Protein AF-A0A7S1Z2Q4-F1 (afdb_monomer)

Solvent-accessible surface area (backbone atoms only — not comparable to full-atom values): 15056 Å² total; per-residue (Å²): 132,92,76,61,66,38,58,54,41,40,53,66,65,34,66,51,52,68,72,64,63,70,58,98,58,45,60,60,73,76,34,74,92,52,86,93,71,55,86,74,51,74,69,55,48,53,51,51,42,54,53,49,46,52,52,49,51,56,42,40,67,73,67,66,57,72,74,83,65,84,60,53,77,72,51,58,64,74,60,60,82,80,72,101,64,76,63,49,64,37,32,28,21,45,59,30,96,72,22,49,31,33,38,36,37,42,37,87,78,64,41,51,30,44,37,35,76,43,82,45,78,73,70,76,81,75,87,67,88,86,74,96,69,85,77,70,84,66,66,46,76,48,38,31,81,48,76,54,73,54,89,90,49,53,58,32,45,35,26,47,74,88,41,82,42,75,34,38,44,53,73,67,46,101,85,56,38,26,37,38,38,47,82,34,25,78,42,36,34,28,70,36,46,64,67,54,56,62,57,54,70,75,60,77,80,82,76,84,76,85,76,66,98,66,90,73,78,92,61,96,74,80,82,77,48,71,70,67,61,94,89,63,88,81,58,93,92,60,77,52,67,76

Radius of gyration: 22.6 Å; Cα contacts (8 Å, |Δi|>4): 313; chains: 1; bounding box: 58×50×72 Å

Nearest PDB structures (foldseek):
  7ybu-assembly1_A  TM=7.804E-01  e=8.252E-11  Homo sapiens
  8pn8-assembly1_G  TM=7.975E-01  e=2.173E-06  Methylorubrum extorquens AM1
  8xl4-assembly1_G  TM=7.590E-01  e=2.345E-05  Homo sapiens
  5bvt-assembly1_A  TM=3.616E-01  e=2.043E-01  Pygoscelis papua

Mean predicted aligned error: 12.46 Å

Foldseek 3Di:
DDDCPLVVLQCCPDPCVVVVVDDPCNCCVVAVPHDPGDDDDPVRVQVVQLVLQVVLVLVCVVVVPDPPPPVDVVVVVVPPDDDDWPFAWKWKAKQPLQHWIWIWTQTPVNFKIWIWTDDGLDDPDPDDDDDPDDPDRDTDIKTWDDWDDDPVDQWIWTQIPNDIFIKGKADADPQRWTWIDGSSHIIIMHMGHPVVSVVSSPDDDDDDDDPPPDDDDPDPDDWDDAPDDPPDDDDPPDDGTD

Sequence (242 aa):
GGNNVNFVQDVLRQPSFQRGDTPTNFIDMHYPDGFDGVILTKEELEEVSVIGALLGEQRRHVLDYPPLTLVGEEMKKNCQEKDGKEEKVVVVCLGGMFGKAYEVSIGKDLKTMAVKSLSPFSSKEEENEGKEEDMEKKTSKVTVDQLSFHPNDTIAEVMVNGVNRAVQVGVEDNTGLFAIKMYGAKVDILVMSPAEYELSKYMNEPAVVDTCNLLLSPMPGTLISYAVKEGDHVVEGQELCI

InterPro domains:
  IPR011053 Single hybrid motif [SSF51230] (202-242)
  IPR041265 Propionyl-coenzyme A carboxylase, BT domain [PF18140] (125-205)
  IPR050856 Biotin-dependent Carboxylase Complex [PTHR18866] (3-242)

pLDDT: mean 73.96, std 19.58, range [23.48, 91.94]

Organism: NCBI:txid49249

Secondary structure (DSSP, 8-state):
----HHHHHHHHH-HHHHTT---TTHHHHH-TT--------HHHHHHHHHHHHHHHHHHHHHTTPPP-----HHHHHHT--SSS---EEEEEEETSTTSEEEEEEE-TTSSEEEEEEPPPS-----------------EEEEEEEEEE--TT-SEEEEEETTEEEEEEEEEEPTTSEEEEEETTEEEEEEEE-HHHHHHHTTPPPPPPP---S----SS------B---TTPPPPTT---B-

Structure (mmCIF, N/CA/C/O backbone):
data_AF-A0A7S1Z2Q4-F1
#
_entry.id   AF-A0A7S1Z2Q4-F1
#
loop_
_atom_site.group_PDB
_atom_site.id
_atom_site.type_symbol
_atom_site.label_atom_id
_atom_site.label_alt_id
_atom_site.label_comp_id
_atom_site.label_asym_id
_atom_site.label_entity_id
_atom_site.label_seq_id
_atom_site.pdbx_PDB_ins_code
_atom_site.Cartn_x
_atom_site.Cartn_y
_atom_site.Cartn_z
_atom_site.occupancy
_atom_site.B_iso_or_equiv
_atom_site.auth_seq_id
_atom_site.auth_comp_id
_atom_site.auth_asym_id
_atom_site.auth_atom_id
_atom_site.pdbx_PDB_model_num
ATOM 1 N N . GLY A 1 1 ? 5.530 10.553 -14.246 1.00 46.00 1 GLY A N 1
ATOM 2 C CA . GLY A 1 1 ? 6.899 10.105 -14.555 1.00 46.00 1 GLY A CA 1
ATOM 3 C C . GLY A 1 1 ? 7.207 8.902 -13.700 1.00 46.00 1 GLY A C 1
ATOM 4 O O . GLY A 1 1 ? 7.116 9.020 -12.483 1.00 46.00 1 GLY A O 1
ATOM 5 N N . GLY A 1 2 ? 7.465 7.751 -14.318 1.00 70.25 2 GLY A N 1
ATOM 6 C CA . GLY A 1 2 ? 7.874 6.545 -13.597 1.00 70.25 2 GLY A CA 1
ATOM 7 C C . GLY A 1 2 ? 9.229 6.752 -12.918 1.00 70.25 2 GLY A C 1
ATOM 8 O O . GLY A 1 2 ? 10.083 7.468 -13.436 1.00 70.25 2 GLY A O 1
ATOM 9 N N . ASN A 1 3 ? 9.403 6.165 -11.739 1.00 83.50 3 ASN A N 1
ATOM 10 C CA . ASN A 1 3 ? 10.632 6.216 -10.951 1.00 83.50 3 ASN A CA 1
ATOM 11 C C . ASN A 1 3 ? 10.946 4.791 -10.465 1.00 83.50 3 ASN A C 1
ATOM 13 O O . ASN A 1 3 ? 10.034 4.047 -10.112 1.00 83.50 3 ASN A O 1
ATOM 17 N N . ASN A 1 4 ? 12.226 4.429 -10.429 1.00 87.75 4 ASN A N 1
ATOM 18 C CA . ASN A 1 4 ? 12.741 3.141 -9.978 1.00 87.75 4 ASN A CA 1
ATOM 19 C C . ASN A 1 4 ? 12.958 3.029 -8.453 1.00 87.75 4 ASN A C 1
ATOM 21 O O . ASN A 1 4 ? 13.525 2.036 -8.010 1.00 87.75 4 ASN A O 1
ATOM 25 N N . VAL A 1 5 ? 12.516 3.991 -7.632 1.00 88.12 5 VAL A N 1
ATOM 26 C CA . VAL A 1 5 ? 12.672 3.952 -6.158 1.00 88.12 5 VAL A CA 1
ATOM 27 C C . VAL A 1 5 ? 12.209 2.625 -5.547 1.00 88.12 5 VAL A C 1
ATOM 29 O O . VAL A 1 5 ? 12.912 2.078 -4.703 1.00 88.12 5 VAL A O 1
ATOM 32 N N . ASN A 1 6 ? 11.075 2.080 -5.994 1.00 88.12 6 ASN A N 1
ATOM 33 C CA . AS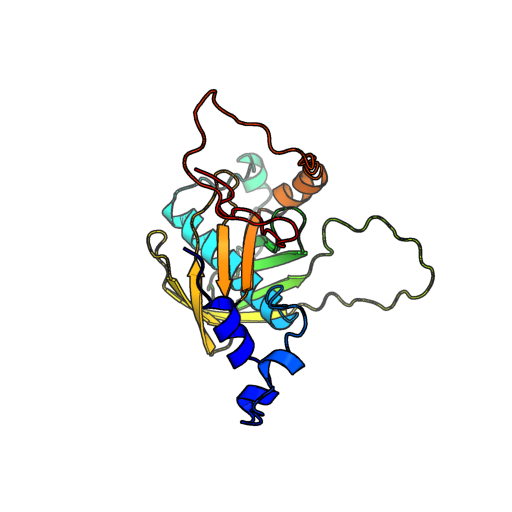N A 1 6 ? 10.553 0.808 -5.484 1.00 88.12 6 ASN A CA 1
ATOM 34 C C . ASN A 1 6 ? 11.489 -0.367 -5.807 1.00 88.12 6 ASN A C 1
ATOM 36 O O . ASN A 1 6 ? 11.787 -1.173 -4.932 1.00 88.12 6 ASN A O 1
ATOM 40 N N . PHE A 1 7 ? 12.000 -0.410 -7.040 1.00 90.00 7 PHE A N 1
ATOM 41 C CA . PHE A 1 7 ? 12.957 -1.421 -7.486 1.00 90.00 7 PHE A CA 1
ATOM 42 C C . PHE A 1 7 ? 14.269 -1.337 -6.700 1.00 90.00 7 PHE A C 1
ATOM 44 O O . PHE A 1 7 ? 14.760 -2.341 -6.197 1.00 90.00 7 PHE A O 1
ATOM 51 N N . VAL A 1 8 ? 14.815 -0.129 -6.523 1.00 90.06 8 VAL A N 1
ATOM 52 C CA . VAL A 1 8 ? 16.050 0.065 -5.749 1.00 90.06 8 VAL A CA 1
ATOM 53 C C . VAL A 1 8 ? 15.853 -0.367 -4.296 1.00 90.06 8 VAL A C 1
ATOM 55 O O . VAL A 1 8 ? 16.720 -1.032 -3.739 1.00 90.06 8 VAL A O 1
ATOM 58 N N . GLN A 1 9 ? 14.716 -0.033 -3.679 1.00 89.50 9 GLN A N 1
ATOM 59 C CA . GLN A 1 9 ? 14.413 -0.477 -2.316 1.00 89.50 9 GLN A CA 1
ATOM 60 C C . GLN A 1 9 ? 14.343 -2.002 -2.201 1.00 89.50 9 GLN A C 1
ATOM 62 O O . GLN A 1 9 ? 14.834 -2.544 -1.214 1.00 89.50 9 GLN A O 1
ATOM 67 N N . ASP A 1 10 ? 13.782 -2.685 -3.197 1.00 89.69 10 ASP A N 1
ATOM 68 C CA . ASP A 1 10 ? 13.719 -4.146 -3.214 1.00 89.69 10 ASP A CA 1
ATOM 69 C C . ASP A 1 10 ? 15.109 -4.783 -3.349 1.00 89.69 10 ASP A C 1
ATOM 71 O O . ASP A 1 10 ? 15.483 -5.635 -2.543 1.00 89.69 10 ASP A O 1
ATOM 75 N N . VAL A 1 11 ? 15.936 -4.281 -4.274 1.00 90.25 11 VAL A N 1
ATOM 76 C CA . VAL A 1 11 ? 17.331 -4.725 -4.451 1.00 90.25 11 VAL A CA 1
ATOM 77 C C . VAL A 1 11 ? 18.128 -4.593 -3.148 1.00 90.25 11 VAL A C 1
ATOM 79 O O . VAL A 1 11 ? 18.829 -5.525 -2.757 1.00 90.25 11 VAL A O 1
ATOM 82 N N . LEU A 1 12 ? 17.986 -3.471 -2.431 1.00 89.19 12 LEU A N 1
ATOM 83 C CA . LEU A 1 12 ? 18.665 -3.241 -1.147 1.00 89.19 12 LEU A CA 1
ATOM 84 C C . LEU A 1 12 ? 18.221 -4.215 -0.039 1.00 89.19 12 LEU A C 1
ATOM 86 O O . LEU A 1 12 ? 18.960 -4.447 0.922 1.00 89.19 12 LEU A O 1
ATOM 90 N N . ARG A 1 13 ? 17.017 -4.787 -0.146 1.00 87.81 13 ARG A N 1
ATOM 91 C CA . ARG A 1 13 ? 16.485 -5.764 0.814 1.00 87.81 13 ARG A CA 1
ATOM 92 C C . ARG A 1 13 ? 16.947 -7.189 0.529 1.00 87.81 13 ARG A C 1
ATOM 94 O O . ARG A 1 13 ? 16.870 -8.025 1.428 1.00 87.81 13 ARG A O 1
ATOM 101 N N . GLN A 1 14 ? 17.449 -7.477 -0.670 1.00 88.56 14 GLN A N 1
ATOM 102 C CA . GLN A 1 14 ? 17.864 -8.829 -1.021 1.00 88.56 14 GLN A CA 1
ATOM 103 C C . GLN A 1 14 ? 19.046 -9.305 -0.156 1.00 88.56 14 GLN A C 1
ATOM 105 O O . GLN A 1 14 ? 20.056 -8.601 -0.049 1.00 88.56 14 GLN A O 1
ATOM 110 N N . PRO A 1 15 ? 18.990 -10.529 0.410 1.00 89.06 15 PRO A N 1
ATOM 111 C CA . PRO A 1 15 ? 20.071 -11.053 1.247 1.00 89.06 15 PRO A CA 1
ATOM 112 C C . PRO A 1 15 ? 21.423 -11.109 0.528 1.00 89.06 15 PRO A C 1
ATOM 114 O O . PRO A 1 15 ? 22.452 -10.805 1.125 1.00 89.06 15 PRO A O 1
ATOM 117 N N . SER A 1 16 ? 21.429 -11.458 -0.764 1.00 88.75 16 SER A N 1
ATOM 118 C CA . SER A 1 16 ? 22.637 -11.484 -1.599 1.00 88.75 16 SER A CA 1
ATOM 119 C C . SER A 1 16 ? 23.313 -10.110 -1.661 1.00 88.75 16 SER A C 1
ATOM 121 O O . SER A 1 16 ? 24.527 -10.007 -1.487 1.00 88.75 16 SER A O 1
ATOM 123 N N . PHE A 1 17 ? 22.518 -9.044 -1.814 1.00 89.69 17 PHE A N 1
ATOM 124 C CA . PHE A 1 17 ? 23.016 -7.671 -1.835 1.00 89.69 17 PHE A CA 1
ATOM 125 C C . PHE A 1 17 ? 23.551 -7.238 -0.463 1.00 89.69 17 PHE A C 1
ATOM 127 O O . PHE A 1 17 ? 24.639 -6.674 -0.375 1.00 89.69 17 PHE A O 1
ATOM 134 N N . GLN A 1 18 ? 22.844 -7.569 0.623 1.00 90.62 18 GLN A N 1
ATOM 135 C CA . GLN A 1 18 ? 23.270 -7.251 1.995 1.00 90.62 18 GLN A CA 1
ATOM 136 C C . GLN A 1 18 ? 24.579 -7.940 2.400 1.00 90.62 18 GLN A C 1
ATOM 138 O O . GLN A 1 18 ? 25.363 -7.374 3.161 1.00 90.62 18 GLN A O 1
ATOM 143 N N . ARG A 1 19 ? 24.838 -9.149 1.885 1.00 91.94 19 ARG A N 1
ATOM 144 C CA . ARG A 1 19 ? 26.108 -9.863 2.096 1.00 91.94 19 ARG A CA 1
ATOM 145 C C . ARG A 1 19 ? 27.265 -9.318 1.253 1.00 91.94 19 ARG A C 1
ATOM 147 O O . ARG A 1 19 ? 28.410 -9.659 1.530 1.00 91.94 19 ARG A O 1
ATOM 154 N N . GLY A 1 20 ? 26.983 -8.477 0.255 1.00 88.81 20 GLY A N 1
ATOM 155 C CA . GLY A 1 20 ? 27.974 -7.965 -0.696 1.00 88.81 20 GLY A CA 1
ATOM 156 C C . GLY A 1 20 ? 28.257 -8.898 -1.879 1.00 88.81 20 GLY A C 1
ATOM 157 O O . GLY A 1 20 ? 29.122 -8.589 -2.700 1.00 88.81 20 GLY A O 1
ATOM 158 N N . ASP A 1 21 ? 27.511 -9.999 -2.015 1.00 87.19 21 ASP A N 1
ATOM 159 C CA . ASP A 1 21 ? 27.629 -10.954 -3.120 1.00 87.19 21 ASP A CA 1
ATOM 160 C C . ASP A 1 21 ? 26.943 -10.382 -4.374 1.00 87.19 21 ASP A C 1
ATOM 162 O O . ASP A 1 21 ? 25.809 -10.729 -4.706 1.00 87.19 21 ASP A O 1
ATOM 166 N N . THR A 1 22 ? 27.622 -9.460 -5.059 1.00 85.81 22 THR A N 1
ATOM 167 C CA . THR A 1 22 ? 27.082 -8.697 -6.199 1.00 85.81 22 THR A CA 1
ATOM 168 C C . THR A 1 22 ? 27.810 -9.041 -7.509 1.00 85.81 22 THR A C 1
ATOM 170 O O . THR A 1 22 ? 28.684 -8.297 -7.956 1.00 85.81 22 THR A O 1
ATOM 173 N N . PRO A 1 23 ? 27.505 -10.192 -8.147 1.00 88.62 23 PRO A N 1
ATOM 174 C CA . PRO A 1 23 ? 28.032 -10.517 -9.470 1.00 88.62 23 PRO A CA 1
ATOM 175 C C . PRO A 1 23 ? 27.541 -9.526 -10.536 1.00 88.62 23 PRO A C 1
ATOM 177 O O . PRO A 1 23 ? 26.501 -8.888 -10.391 1.00 88.62 23 PRO A O 1
ATOM 180 N N . THR A 1 24 ? 28.247 -9.450 -11.666 1.00 88.12 24 THR A N 1
ATOM 181 C CA . THR A 1 24 ? 27.874 -8.566 -12.790 1.00 88.12 24 THR A CA 1
ATOM 182 C C . THR A 1 24 ? 26.498 -8.879 -13.380 1.00 88.12 24 THR A C 1
ATOM 184 O O . THR A 1 24 ? 25.872 -7.990 -13.942 1.00 88.12 24 THR A O 1
ATOM 187 N N . ASN A 1 25 ? 26.013 -10.113 -13.205 1.00 89.00 25 ASN A N 1
ATOM 188 C CA . ASN A 1 25 ? 24.712 -10.577 -13.697 1.00 89.00 25 ASN A CA 1
ATOM 189 C C . ASN A 1 25 ? 23.656 -10.634 -12.577 1.00 89.00 25 ASN A C 1
ATOM 191 O O . ASN A 1 25 ? 22.687 -11.378 -12.674 1.00 89.00 25 ASN A O 1
ATOM 195 N N . PHE A 1 26 ? 23.854 -9.896 -11.479 1.00 87.88 26 PHE A N 1
ATOM 196 C CA . PHE A 1 26 ? 22.960 -9.922 -10.318 1.00 87.88 26 PHE A CA 1
ATOM 197 C C . PHE A 1 26 ? 21.499 -9.632 -10.684 1.00 87.88 26 PHE A C 1
ATOM 199 O O . PHE A 1 26 ? 20.602 -10.337 -10.230 1.00 87.88 26 PHE A O 1
ATOM 206 N N . ILE A 1 27 ? 21.266 -8.615 -11.521 1.00 88.44 27 ILE A N 1
ATOM 207 C CA . ILE A 1 27 ? 19.913 -8.207 -11.917 1.00 88.44 27 ILE A CA 1
ATOM 208 C C . ILE A 1 27 ? 19.245 -9.319 -12.730 1.00 88.44 27 ILE A C 1
ATOM 210 O O . ILE A 1 27 ? 18.158 -9.740 -12.361 1.00 88.44 27 ILE A O 1
ATOM 214 N N . ASP A 1 28 ? 19.918 -9.864 -13.746 1.00 88.12 28 ASP A N 1
ATOM 215 C CA . ASP A 1 28 ? 19.367 -10.932 -14.596 1.00 88.12 28 ASP A CA 1
ATOM 216 C C . ASP A 1 28 ? 19.073 -12.221 -13.811 1.00 88.12 28 ASP A C 1
ATOM 218 O O . ASP A 1 28 ? 18.154 -12.965 -14.140 1.00 88.12 28 ASP A O 1
ATOM 222 N N . MET A 1 29 ? 19.851 -12.498 -12.757 1.00 86.25 29 MET A N 1
ATOM 223 C CA . MET A 1 29 ? 19.639 -13.660 -11.889 1.00 86.25 29 MET A CA 1
ATOM 224 C C . MET A 1 29 ? 18.420 -13.512 -10.976 1.00 86.25 29 MET A C 1
ATOM 226 O O . MET A 1 29 ? 17.763 -14.506 -10.676 1.00 86.25 29 MET A O 1
ATOM 230 N N . HIS A 1 30 ? 18.159 -12.299 -10.487 1.00 84.69 30 HIS A N 1
ATOM 231 C CA . HIS A 1 30 ? 17.100 -12.039 -9.513 1.00 84.69 30 HIS A CA 1
ATOM 232 C C . HIS A 1 30 ? 15.799 -11.522 -10.145 1.00 84.69 30 HIS A C 1
ATOM 234 O O . HIS A 1 30 ? 14.742 -11.691 -9.545 1.00 84.69 30 HIS A O 1
ATOM 240 N N . TYR A 1 31 ? 15.869 -10.933 -11.340 1.00 88.12 31 TYR A N 1
ATOM 241 C CA . TYR A 1 31 ? 14.755 -10.298 -12.048 1.00 88.12 31 TYR A CA 1
ATOM 242 C C . TYR A 1 31 ? 14.773 -10.658 -13.549 1.00 88.12 31 TYR A C 1
ATOM 244 O O . TYR A 1 31 ? 14.934 -9.766 -14.386 1.00 88.12 31 TYR A O 1
ATOM 252 N N . PRO A 1 32 ? 14.635 -11.947 -13.921 1.00 86.12 32 PRO A N 1
ATOM 253 C CA . PRO A 1 32 ? 14.715 -12.382 -15.320 1.00 86.12 32 PRO A CA 1
ATOM 254 C C . PRO A 1 32 ? 13.583 -11.812 -16.187 1.00 86.12 32 PRO A C 1
ATOM 256 O O . PRO A 1 32 ? 13.814 -11.454 -17.339 1.00 86.12 32 PRO A O 1
ATOM 259 N N . ASP A 1 33 ? 12.388 -11.677 -15.608 1.00 84.25 33 ASP A N 1
ATOM 260 C CA . ASP A 1 33 ? 11.178 -11.193 -16.285 1.00 84.25 33 ASP A CA 1
ATOM 261 C C . ASP A 1 33 ? 10.886 -9.709 -15.978 1.00 84.25 33 ASP A C 1
ATOM 263 O O . ASP A 1 33 ? 9.873 -9.156 -16.401 1.00 84.25 33 ASP A O 1
ATOM 267 N N . GLY A 1 34 ? 11.799 -9.035 -15.269 1.00 84.06 34 GLY A N 1
ATOM 268 C CA . GLY A 1 34 ? 11.625 -7.665 -14.796 1.00 84.06 34 GLY A CA 1
ATOM 269 C C . GLY A 1 34 ? 11.170 -7.576 -13.337 1.00 84.06 34 GLY A C 1
ATOM 270 O O . GLY A 1 34 ? 11.378 -8.485 -12.536 1.00 84.06 34 GLY A O 1
ATOM 271 N N . PHE A 1 35 ? 10.629 -6.415 -12.961 1.00 85.12 35 PHE A N 1
ATOM 272 C CA . PHE A 1 35 ? 10.214 -6.112 -11.590 1.00 85.12 35 PHE A CA 1
ATOM 273 C C . PHE A 1 35 ? 8.687 -6.088 -11.480 1.00 85.12 35 PHE A C 1
ATOM 275 O O . PHE A 1 35 ? 8.060 -5.082 -11.812 1.00 85.12 35 PHE A O 1
ATOM 282 N N . ASP A 1 36 ? 8.115 -7.163 -10.938 1.00 80.12 36 ASP A N 1
ATOM 283 C CA . ASP A 1 36 ? 6.663 -7.325 -10.749 1.00 80.12 36 ASP A CA 1
ATOM 284 C C . ASP A 1 36 ? 6.140 -6.726 -9.432 1.00 80.12 36 ASP A C 1
ATOM 286 O O . ASP A 1 36 ? 4.965 -6.849 -9.083 1.00 80.12 36 ASP A O 1
ATOM 290 N N . GLY A 1 37 ? 7.014 -6.050 -8.686 1.00 81.75 37 GLY A N 1
ATOM 291 C CA . GLY A 1 37 ? 6.705 -5.496 -7.377 1.00 81.75 37 GLY A CA 1
ATOM 292 C C . GLY A 1 37 ? 7.242 -6.335 -6.222 1.00 81.75 37 GLY A C 1
ATOM 293 O O . GLY A 1 37 ? 7.803 -7.416 -6.380 1.00 81.75 37 GLY A O 1
ATOM 294 N N . VAL A 1 38 ? 7.097 -5.777 -5.025 1.00 84.06 38 VAL A N 1
ATOM 295 C CA . VAL A 1 38 ? 7.674 -6.336 -3.804 1.00 84.06 38 VAL A CA 1
ATOM 296 C C . VAL A 1 38 ? 6.671 -7.231 -3.097 1.00 84.06 38 VAL A C 1
ATOM 298 O O . VAL A 1 38 ? 5.563 -6.804 -2.768 1.00 84.06 38 VAL A O 1
ATOM 301 N N . ILE A 1 39 ? 7.106 -8.443 -2.762 1.00 82.94 39 ILE A N 1
ATOM 302 C CA . ILE A 1 39 ? 6.349 -9.358 -1.909 1.00 82.94 39 ILE A CA 1
ATOM 303 C C . ILE A 1 39 ? 6.739 -9.092 -0.453 1.00 82.94 39 ILE A C 1
ATOM 305 O O . ILE A 1 39 ? 7.884 -9.296 -0.050 1.00 82.94 39 ILE A O 1
ATOM 309 N N . LEU A 1 40 ? 5.780 -8.619 0.342 1.00 86.00 40 LEU A N 1
ATOM 310 C CA . LEU A 1 40 ? 5.977 -8.386 1.772 1.00 86.00 40 LEU A CA 1
ATOM 311 C C . LEU A 1 40 ? 5.851 -9.688 2.566 1.00 86.00 40 LEU A C 1
ATOM 313 O O . LEU A 1 40 ? 4.981 -10.524 2.300 1.00 86.00 40 LEU A O 1
ATOM 317 N N . THR A 1 41 ? 6.704 -9.841 3.576 1.00 88.25 41 THR A N 1
ATOM 318 C CA . THR A 1 41 ? 6.619 -10.956 4.526 1.00 88.25 41 THR A CA 1
ATOM 319 C C . THR A 1 41 ? 5.408 -10.803 5.453 1.00 88.25 41 THR A C 1
ATOM 321 O O . THR A 1 41 ? 4.806 -9.734 5.550 1.00 88.25 41 THR A O 1
ATOM 324 N N . LYS A 1 42 ? 5.022 -11.875 6.163 1.00 85.00 42 LYS A N 1
ATOM 325 C CA . LYS A 1 42 ? 3.896 -11.817 7.116 1.00 85.00 42 LYS A CA 1
ATOM 326 C C . LYS A 1 42 ? 4.127 -10.777 8.218 1.00 85.00 42 LYS A C 1
ATOM 328 O O . LYS A 1 42 ? 3.204 -10.039 8.534 1.00 85.00 42 LYS A O 1
ATOM 333 N N . GLU A 1 43 ? 5.350 -10.693 8.737 1.00 85.31 43 GLU A N 1
ATOM 334 C CA . GLU A 1 43 ? 5.736 -9.720 9.767 1.00 85.31 43 GLU A CA 1
ATOM 335 C C . GLU A 1 43 ? 5.624 -8.283 9.239 1.00 85.31 43 GLU A C 1
ATOM 337 O O . GLU A 1 43 ? 5.042 -7.423 9.890 1.00 85.31 43 GLU A O 1
ATOM 342 N N . GLU A 1 44 ? 6.084 -8.034 8.011 1.00 87.50 44 GLU A N 1
ATOM 343 C CA . GLU A 1 44 ? 5.978 -6.714 7.377 1.00 87.50 44 GLU A CA 1
ATOM 344 C C . GLU A 1 44 ? 4.530 -6.323 7.074 1.00 87.50 44 GLU A C 1
ATOM 346 O O . GLU A 1 44 ? 4.171 -5.158 7.215 1.00 87.50 44 GLU A O 1
ATOM 351 N N . LEU A 1 45 ? 3.676 -7.276 6.684 1.00 87.81 45 LEU A N 1
ATOM 352 C CA . LEU A 1 45 ? 2.244 -7.019 6.500 1.00 87.81 45 LEU A CA 1
ATOM 353 C C . LEU A 1 45 ? 1.561 -6.665 7.826 1.00 87.81 45 LEU A C 1
ATOM 355 O O . LEU A 1 45 ? 0.731 -5.758 7.860 1.00 87.81 45 LEU A O 1
ATOM 359 N N . GLU A 1 46 ? 1.921 -7.344 8.915 1.00 86.56 46 GLU A N 1
ATOM 360 C CA . GLU A 1 46 ? 1.428 -7.018 10.254 1.00 86.56 46 GLU A CA 1
ATOM 361 C C . GLU A 1 46 ? 1.886 -5.614 10.677 1.00 86.56 46 GLU A C 1
ATOM 363 O O . GLU A 1 46 ? 1.054 -4.808 11.096 1.00 86.56 46 GLU A O 1
ATOM 368 N N . GLU A 1 47 ? 3.158 -5.261 10.473 1.00 87.00 47 GLU A N 1
ATOM 369 C CA . GLU A 1 47 ? 3.665 -3.904 10.728 1.00 87.00 47 GLU A CA 1
ATOM 370 C C . GLU A 1 47 ? 2.937 -2.840 9.891 1.00 87.00 47 GLU A C 1
ATOM 372 O O . GLU A 1 47 ? 2.494 -1.823 10.429 1.00 87.00 47 GLU A O 1
ATOM 377 N N . VAL A 1 48 ? 2.757 -3.077 8.588 1.00 89.50 48 VAL A N 1
ATOM 378 C CA . VAL A 1 48 ? 2.034 -2.162 7.690 1.00 89.50 48 VAL A CA 1
ATOM 379 C C . VAL A 1 48 ? 0.574 -2.014 8.118 1.00 89.50 48 VAL A C 1
ATOM 381 O O . VAL A 1 48 ? 0.043 -0.907 8.066 1.00 89.50 48 VAL A O 1
ATOM 384 N N . SER A 1 49 ? -0.074 -3.086 8.587 1.00 88.31 49 SER A N 1
ATOM 385 C CA . SER A 1 49 ? -1.456 -3.021 9.076 1.00 88.31 49 SER A CA 1
ATOM 386 C C . SER A 1 49 ? -1.592 -2.130 10.315 1.00 88.31 49 SER A C 1
ATOM 388 O O . SER A 1 49 ? -2.514 -1.320 10.395 1.00 88.31 49 SER A O 1
ATOM 390 N N . VAL A 1 50 ? -0.628 -2.204 11.237 1.00 88.06 50 VAL A N 1
ATOM 391 C CA . VAL A 1 50 ? -0.572 -1.382 12.456 1.00 88.06 50 VAL A CA 1
ATOM 392 C C . VAL A 1 50 ? -0.342 0.082 12.110 1.00 88.06 50 VAL A C 1
ATOM 394 O O . VAL A 1 50 ? -1.062 0.959 12.590 1.00 88.06 50 VAL A O 1
ATOM 397 N N . ILE A 1 51 ? 0.629 0.348 11.235 1.00 88.88 51 ILE A N 1
ATOM 398 C CA . ILE A 1 51 ? 0.926 1.693 10.736 1.00 88.88 51 ILE A CA 1
ATOM 399 C C . ILE A 1 51 ? -0.292 2.268 9.995 1.00 88.88 51 ILE A C 1
ATOM 401 O O . ILE A 1 51 ? -0.653 3.424 10.203 1.00 88.88 51 ILE A O 1
ATOM 405 N N . GLY A 1 52 ? -0.960 1.461 9.168 1.00 89.38 52 GLY A N 1
ATOM 406 C CA . GLY A 1 52 ? -2.173 1.841 8.448 1.00 89.38 52 GLY A CA 1
ATOM 407 C C . GLY A 1 52 ? -3.328 2.196 9.385 1.00 89.38 52 GLY A C 1
ATOM 408 O O . GLY A 1 52 ? -3.956 3.239 9.199 1.00 89.38 52 GLY A O 1
ATOM 409 N N . ALA A 1 53 ? -3.566 1.387 10.425 1.00 87.62 53 ALA A N 1
ATOM 410 C CA . ALA A 1 53 ? -4.570 1.672 11.453 1.00 87.62 53 ALA A CA 1
ATOM 411 C C . ALA A 1 53 ? -4.287 3.013 12.144 1.00 87.62 53 ALA A C 1
ATOM 413 O O . ALA A 1 53 ? -5.168 3.864 12.253 1.00 87.62 53 ALA A O 1
ATOM 414 N N . LEU A 1 54 ? -3.036 3.224 12.553 1.00 86.38 54 LEU A N 1
ATOM 415 C CA . LEU A 1 54 ? -2.578 4.446 13.205 1.00 86.38 54 LEU A CA 1
ATOM 416 C C . LEU A 1 54 ? -2.760 5.694 12.345 1.00 86.38 54 LEU A C 1
ATOM 418 O O . LEU A 1 54 ? -3.286 6.701 12.817 1.00 86.38 54 LEU A O 1
ATOM 422 N N . LEU A 1 55 ? -2.328 5.633 11.087 1.00 87.19 55 LEU A N 1
ATOM 423 C CA . LEU A 1 55 ? -2.442 6.754 10.159 1.00 87.19 55 LEU A CA 1
ATOM 424 C C . LEU A 1 55 ? -3.905 7.061 9.839 1.00 87.19 55 LEU A C 1
ATOM 426 O O . LEU A 1 55 ? -4.285 8.231 9.826 1.00 87.19 55 LEU A O 1
ATOM 430 N N . GLY A 1 56 ? -4.737 6.033 9.655 1.00 86.06 56 GLY A N 1
ATOM 431 C CA . GLY A 1 56 ? -6.180 6.200 9.483 1.00 86.06 56 GLY A CA 1
ATOM 432 C C . GLY A 1 56 ? -6.835 6.878 10.689 1.00 86.06 56 GLY A C 1
ATOM 433 O O . GLY A 1 56 ? -7.640 7.792 10.527 1.00 86.06 56 GLY A O 1
ATOM 434 N N . GLU A 1 57 ? -6.448 6.497 11.906 1.00 81.19 57 GLU A N 1
ATOM 435 C CA . GLU A 1 57 ? -6.961 7.104 13.138 1.00 81.19 57 GLU A CA 1
ATOM 436 C C . GLU A 1 57 ? -6.508 8.559 13.326 1.00 81.19 57 GLU A C 1
ATOM 438 O O . GLU A 1 57 ? -7.335 9.420 13.629 1.00 81.19 57 GLU A O 1
ATOM 443 N N . GLN A 1 58 ? -5.231 8.870 13.076 1.00 81.81 58 GLN A N 1
ATOM 444 C CA . GLN A 1 58 ? -4.731 10.252 13.106 1.00 81.81 58 GLN A CA 1
ATOM 445 C C . GLN A 1 58 ? -5.442 11.136 12.073 1.00 81.81 58 GLN A C 1
ATOM 447 O O . GLN A 1 58 ? -5.827 12.264 12.377 1.00 81.81 58 GLN A O 1
ATOM 452 N N . ARG A 1 59 ? -5.675 10.621 10.860 1.00 80.62 59 ARG A N 1
ATOM 453 C CA . ARG A 1 59 ? -6.419 11.340 9.814 1.00 80.62 59 ARG A CA 1
ATOM 454 C C . ARG A 1 59 ? -7.857 11.619 10.224 1.00 80.62 59 ARG A C 1
ATOM 456 O O . ARG A 1 59 ? -8.295 12.761 10.118 1.00 80.62 59 ARG A O 1
ATOM 463 N N . ARG A 1 60 ? -8.564 10.611 10.744 1.00 78.06 60 ARG A N 1
ATOM 464 C CA . ARG A 1 60 ? -9.939 10.764 11.249 1.00 78.06 60 ARG A CA 1
ATOM 465 C C . ARG A 1 60 ? -10.032 11.826 12.340 1.00 78.06 60 ARG A C 1
ATOM 467 O O . ARG A 1 60 ? -10.958 12.627 12.309 1.00 78.06 60 ARG A O 1
ATOM 474 N N . HIS A 1 61 ? -9.064 11.852 13.258 1.00 78.50 61 HIS A N 1
ATOM 475 C CA . HIS A 1 61 ? -9.019 12.840 14.337 1.00 78.50 61 HIS A CA 1
ATOM 476 C C . HIS A 1 61 ? -8.842 14.277 13.820 1.00 78.50 61 HIS A C 1
ATOM 478 O O . HIS A 1 61 ? -9.374 15.209 14.409 1.00 78.50 61 HIS A O 1
ATOM 484 N N . VAL A 1 62 ? -8.084 14.486 12.742 1.00 76.94 62 VAL A N 1
ATOM 485 C CA . VAL A 1 62 ? -7.840 15.831 12.186 1.00 76.94 62 VAL A CA 1
ATOM 486 C C . VAL A 1 62 ? -8.958 16.287 11.250 1.00 76.94 62 VAL A C 1
ATOM 488 O O . VAL A 1 62 ? -9.248 17.477 11.179 1.00 76.94 62 VAL A O 1
ATOM 491 N N . LEU A 1 63 ? -9.574 15.359 10.518 1.00 71.31 63 LEU A N 1
ATOM 492 C CA . LEU A 1 63 ? -10.628 15.662 9.549 1.00 71.31 63 LEU A CA 1
ATOM 493 C C . LEU A 1 63 ? -12.016 15.825 10.192 1.00 71.31 63 LEU A C 1
ATOM 495 O O . LEU A 1 63 ? -12.974 16.075 9.466 1.00 71.31 63 LEU A O 1
ATOM 499 N N . ASP A 1 64 ? -12.132 15.686 11.522 1.00 60.69 64 ASP A N 1
ATOM 500 C CA . ASP A 1 64 ? -13.394 15.764 12.277 1.00 60.69 64 ASP A CA 1
ATOM 501 C C . ASP A 1 64 ? -14.514 14.915 11.645 1.00 60.69 64 ASP A C 1
ATOM 503 O O . ASP A 1 64 ? -15.700 15.243 11.727 1.00 60.69 64 ASP A O 1
ATOM 507 N N . TYR A 1 65 ? -14.155 13.792 11.005 1.00 59.81 65 TYR A N 1
ATOM 508 C CA . TYR A 1 65 ? -15.163 12.847 10.550 1.00 59.81 65 TYR A CA 1
ATOM 509 C C . TYR A 1 65 ? -15.867 12.327 11.799 1.00 59.81 65 TYR A C 1
ATOM 511 O O . TYR A 1 65 ? -15.211 11.694 12.639 1.00 59.81 65 TYR A O 1
ATOM 519 N N . PRO A 1 66 ? -17.183 12.569 11.959 1.00 47.56 66 PRO A N 1
ATOM 520 C CA . PRO A 1 66 ? -17.901 11.930 13.038 1.00 47.56 66 PRO A CA 1
ATOM 521 C C . PRO A 1 66 ? -17.681 10.429 12.862 1.00 47.56 66 PRO A C 1
ATOM 523 O O . PRO 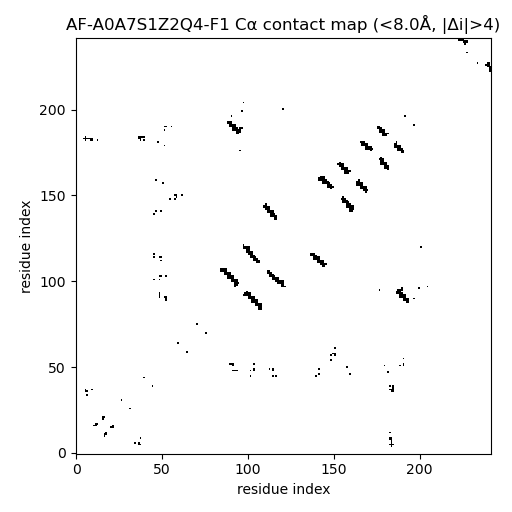A 1 66 ? -17.785 9.935 11.732 1.00 47.56 66 PRO A O 1
ATOM 526 N N . PRO A 1 67 ? -17.342 9.687 13.929 1.00 50.97 67 PRO A N 1
ATOM 527 C CA . PRO A 1 67 ? -17.293 8.248 13.809 1.00 50.97 67 PRO A CA 1
ATOM 528 C C . PRO A 1 67 ? -18.672 7.826 13.298 1.00 50.97 67 PRO A C 1
ATOM 530 O O . PRO A 1 67 ? -19.678 8.048 13.973 1.00 50.97 67 PRO A O 1
ATOM 533 N N . LEU A 1 68 ? -18.735 7.226 12.105 1.00 47.03 68 LEU A N 1
ATOM 534 C CA . LEU A 1 68 ? -19.959 6.643 11.540 1.00 47.03 68 LEU A CA 1
ATOM 535 C C . LEU A 1 68 ? -20.398 5.398 12.327 1.00 47.03 68 LEU A C 1
ATOM 537 O O . LEU A 1 68 ? -21.087 4.523 11.812 1.00 47.03 68 LEU A O 1
ATOM 541 N N . THR A 1 69 ? -20.053 5.332 13.613 1.00 42.03 69 THR A N 1
ATOM 542 C CA . THR A 1 69 ? -20.846 4.637 14.605 1.00 42.03 69 THR A CA 1
ATOM 543 C C . THR A 1 69 ? -22.275 5.163 14.508 1.00 42.03 69 THR A C 1
ATOM 545 O O . THR A 1 69 ? -22.669 6.079 15.225 1.00 42.03 69 THR A O 1
ATOM 548 N N . LEU A 1 70 ? -23.086 4.508 13.675 1.00 40.44 70 LEU A N 1
ATOM 549 C CA . LEU A 1 70 ? -24.541 4.388 13.791 1.00 40.44 70 LEU A CA 1
ATOM 550 C C . LEU A 1 70 ? -24.907 3.650 15.095 1.00 40.44 70 LEU A C 1
ATOM 552 O O . LEU A 1 70 ? -25.808 2.822 15.155 1.00 40.44 70 LEU A O 1
ATOM 556 N N . VAL A 1 71 ? -24.186 3.943 16.173 1.00 41.25 71 VAL A N 1
ATOM 557 C CA . VAL A 1 71 ? -24.561 3.610 17.528 1.00 41.25 71 VAL A CA 1
ATOM 558 C C . VAL A 1 71 ? -25.476 4.755 17.913 1.00 41.25 71 VAL A C 1
ATOM 560 O O . VAL A 1 71 ? -25.025 5.792 18.405 1.00 41.25 71 VAL A O 1
ATOM 563 N N . GLY A 1 72 ? -26.769 4.589 17.619 1.00 37.25 72 GLY A N 1
ATOM 564 C CA . GLY A 1 72 ? -27.798 5.430 18.213 1.00 37.25 72 GLY A CA 1
ATOM 565 C C . GLY A 1 72 ? -27.504 5.568 19.705 1.00 37.25 72 GLY A C 1
ATOM 566 O O . GLY A 1 72 ? -27.027 4.624 20.342 1.00 37.25 72 GLY A O 1
ATOM 567 N N . GLU A 1 73 ? -27.742 6.750 20.264 1.00 42.50 73 GLU A N 1
ATOM 568 C CA . GLU A 1 73 ? -27.452 7.080 21.668 1.00 42.50 73 GLU A CA 1
ATOM 569 C C . GLU A 1 73 ? -28.022 6.050 22.669 1.00 42.50 73 GLU A C 1
ATOM 571 O O . GLU A 1 73 ? -27.569 5.956 23.809 1.00 42.50 73 GLU A O 1
ATOM 576 N N . GLU A 1 74 ? -28.963 5.218 22.225 1.00 39.09 74 GLU A N 1
ATOM 577 C CA . GLU A 1 74 ? -29.530 4.084 22.948 1.00 39.09 74 GLU A CA 1
ATOM 578 C C . GLU A 1 74 ? -28.545 2.921 23.188 1.00 39.09 74 GLU A C 1
ATOM 580 O O . GLU A 1 74 ? -28.580 2.324 24.263 1.00 39.09 74 GLU A O 1
ATOM 585 N N . MET A 1 75 ? -27.596 2.632 22.286 1.00 37.28 75 MET A N 1
ATOM 586 C CA . MET A 1 75 ? -26.564 1.605 22.527 1.00 37.28 75 MET A CA 1
ATOM 587 C C . MET A 1 75 ? -25.370 2.119 23.341 1.00 37.28 75 MET A C 1
ATOM 589 O O . MET A 1 75 ? -24.724 1.319 24.016 1.00 37.28 75 MET A O 1
ATOM 593 N N . LYS A 1 76 ? -25.130 3.440 23.407 1.00 37.31 76 LYS A N 1
ATOM 594 C CA . LYS A 1 76 ? -24.174 4.008 24.382 1.00 37.31 76 LYS A CA 1
ATOM 595 C C . LYS A 1 76 ? -24.572 3.686 25.828 1.00 37.31 76 LYS A C 1
ATOM 597 O O . LYS A 1 76 ? -23.706 3.599 26.688 1.00 37.31 76 LYS A O 1
ATOM 602 N N . LYS A 1 77 ? -25.866 3.460 26.096 1.00 31.61 77 LYS A N 1
ATOM 603 C CA . LYS A 1 77 ? -26.364 3.051 27.420 1.00 31.61 77 LYS A CA 1
ATOM 604 C C . LYS A 1 77 ? -26.223 1.553 27.704 1.00 31.61 77 LYS A C 1
ATOM 606 O O . LYS A 1 77 ? -26.106 1.192 28.869 1.00 31.61 77 LYS A O 1
ATOM 611 N N . ASN A 1 78 ? -26.181 0.697 26.681 1.00 32.53 78 ASN A N 1
ATOM 612 C CA . ASN A 1 78 ? -25.884 -0.732 26.863 1.00 32.53 78 ASN A CA 1
ATOM 613 C C . ASN A 1 78 ? -24.378 -1.027 26.871 1.00 32.53 78 ASN A C 1
ATOM 615 O O . ASN A 1 78 ? -23.961 -2.030 27.441 1.00 32.53 78 ASN A O 1
ATOM 619 N N . CYS A 1 79 ? -23.564 -0.117 26.335 1.00 37.78 79 CYS A N 1
ATOM 620 C CA . CYS A 1 79 ? -22.123 -0.058 26.564 1.00 37.78 79 CYS A CA 1
ATOM 621 C C . CYS A 1 79 ? -21.789 0.803 27.794 1.00 37.78 79 CYS A C 1
ATOM 623 O O . CYS A 1 79 ? -20.849 1.596 27.761 1.00 37.78 79 CYS A O 1
ATOM 625 N N . GLN A 1 80 ? -22.554 0.669 28.884 1.00 32.38 80 GLN A N 1
ATOM 626 C CA . GLN A 1 80 ? -22.054 1.106 30.183 1.00 32.38 80 GLN A CA 1
ATOM 627 C C . GLN A 1 80 ? -20.799 0.295 30.508 1.00 32.38 80 GLN A C 1
ATOM 629 O O . GLN A 1 80 ? -20.870 -0.900 30.791 1.00 32.38 80 GLN A O 1
ATOM 634 N N . GLU A 1 81 ? -19.659 0.980 30.415 1.00 38.28 81 GLU A N 1
ATOM 635 C CA . GLU A 1 81 ? -18.618 0.996 31.440 1.00 38.28 81 GLU A CA 1
ATOM 636 C C . GLU A 1 81 ? -18.515 -0.305 32.243 1.00 38.28 81 GLU A C 1
ATOM 638 O O . GLU A 1 81 ? -18.937 -0.402 33.396 1.00 38.28 81 GLU A O 1
ATOM 643 N N . LYS A 1 82 ? -17.893 -1.315 31.642 1.00 29.59 82 LYS A N 1
ATOM 644 C CA . LYS A 1 82 ? -17.163 -2.306 32.423 1.00 29.59 82 LYS A CA 1
ATOM 645 C C . LYS A 1 82 ? -15.686 -2.117 32.126 1.00 29.59 82 LYS A C 1
ATOM 647 O O . LYS A 1 82 ? -15.219 -2.409 31.035 1.00 29.59 82 LYS A O 1
ATOM 652 N N . ASP A 1 83 ? -15.010 -1.557 33.125 1.00 29.34 83 ASP A N 1
ATOM 653 C CA . ASP A 1 83 ? -13.559 -1.480 33.267 1.00 29.34 83 ASP A CA 1
ATOM 654 C C . ASP A 1 83 ? -12.802 -0.592 32.272 1.00 29.34 83 ASP A C 1
ATOM 656 O O . ASP A 1 83 ? -12.019 -1.102 31.488 1.00 29.34 83 ASP A O 1
ATOM 660 N N . GLY A 1 84 ? -12.949 0.739 32.368 1.00 33.94 84 GLY A N 1
ATOM 661 C CA . GLY A 1 84 ? -11.854 1.730 32.233 1.00 33.94 84 GLY A CA 1
ATOM 662 C C . GLY A 1 84 ? -10.841 1.644 31.071 1.00 33.94 84 GLY A C 1
ATOM 663 O O . GLY A 1 84 ? -9.814 2.322 31.121 1.00 33.94 84 GLY A O 1
ATOM 664 N N . LYS A 1 85 ? -11.094 0.847 30.036 1.00 39.34 85 LYS A N 1
ATOM 665 C CA . LYS A 1 85 ? -10.235 0.584 28.883 1.00 39.34 85 LYS A CA 1
ATOM 666 C C . LYS A 1 85 ? -11.124 0.595 27.649 1.00 39.34 85 LYS A C 1
ATOM 668 O O . LYS A 1 85 ? -11.689 -0.419 27.260 1.00 39.34 85 LYS A O 1
ATOM 673 N N . GLU A 1 86 ? -11.268 1.765 27.044 1.00 51.06 86 GLU A N 1
ATOM 674 C CA . GLU A 1 86 ? -11.807 1.870 25.690 1.00 51.06 86 GLU A CA 1
ATOM 675 C C . GLU A 1 86 ? -10.746 1.312 24.732 1.00 51.06 86 GLU A C 1
ATOM 677 O O . GLU A 1 86 ? -9.875 2.035 24.254 1.00 51.06 86 GLU A O 1
ATOM 682 N N . GLU A 1 87 ? -10.751 -0.005 24.531 1.00 63.12 87 GLU A N 1
ATOM 683 C CA . GLU A 1 87 ? -9.999 -0.633 23.449 1.00 63.12 87 GLU A CA 1
ATOM 684 C C . GLU A 1 87 ? -10.754 -0.368 22.147 1.00 63.12 87 GLU A C 1
ATOM 686 O O . GLU A 1 87 ? -11.886 -0.823 21.961 1.00 63.12 87 GLU A O 1
ATOM 691 N N . LYS A 1 88 ? -10.146 0.409 21.246 1.00 72.44 88 LYS A N 1
ATOM 692 C CA . LYS A 1 88 ? -10.739 0.678 19.937 1.00 72.44 88 LYS A CA 1
ATOM 693 C C . LYS A 1 88 ? -10.307 -0.420 18.977 1.00 72.44 88 LYS A C 1
ATOM 695 O O . LYS A 1 88 ? -9.116 -0.593 18.728 1.00 72.44 88 LYS A O 1
ATOM 700 N N . VAL A 1 89 ? -11.272 -1.160 18.444 1.00 79.62 89 VAL A N 1
ATOM 701 C CA . VAL A 1 89 ? -11.028 -2.219 17.459 1.00 79.62 89 VAL A CA 1
ATOM 702 C C . VAL A 1 89 ? -11.293 -1.673 16.064 1.00 79.62 89 VAL A C 1
ATOM 704 O O . VAL A 1 89 ? -12.355 -1.103 15.805 1.00 79.62 89 VAL A O 1
ATOM 707 N N . VAL A 1 90 ? -10.321 -1.838 15.172 1.00 83.00 90 VAL A N 1
ATOM 708 C CA . VAL A 1 90 ? -10.378 -1.374 13.785 1.00 83.00 90 VAL A CA 1
ATOM 709 C C . VAL A 1 90 ? -9.941 -2.509 12.867 1.00 83.00 90 VAL A C 1
ATOM 711 O O . VAL A 1 90 ? -9.040 -3.273 13.203 1.00 83.00 90 VAL A O 1
ATOM 714 N N . VAL A 1 91 ? -10.574 -2.632 11.704 1.00 84.88 91 VAL A N 1
ATOM 715 C CA . VAL A 1 91 ? -10.189 -3.607 10.681 1.00 84.88 91 VAL A CA 1
ATOM 716 C C . VAL A 1 91 ? -9.463 -2.882 9.554 1.00 84.88 91 VAL A C 1
ATOM 718 O O . VAL A 1 91 ? -9.959 -1.896 9.015 1.00 84.88 91 VAL A O 1
ATOM 721 N N . VAL A 1 92 ? -8.280 -3.368 9.195 1.00 87.38 92 VAL A N 1
ATOM 722 C CA . VAL A 1 92 ? -7.437 -2.834 8.125 1.00 87.38 92 VAL A CA 1
ATOM 723 C C . VAL A 1 92 ? -7.370 -3.845 6.991 1.00 87.38 92 VAL A C 1
ATOM 725 O O . VAL A 1 92 ? -6.936 -4.976 7.193 1.00 87.38 92 VAL A O 1
ATOM 728 N N . CYS A 1 93 ? -7.779 -3.444 5.792 1.00 87.62 93 CYS A N 1
ATOM 729 C CA . CYS A 1 93 ? -7.672 -4.263 4.587 1.00 87.62 93 CYS A CA 1
ATOM 730 C C . CYS A 1 93 ? -6.484 -3.790 3.740 1.00 87.62 93 CYS A C 1
ATOM 732 O O . CYS A 1 93 ? -6.417 -2.619 3.366 1.00 87.62 93 CYS A O 1
ATOM 734 N N . LEU A 1 94 ? -5.545 -4.698 3.463 1.00 87.56 94 LEU A N 1
ATOM 735 C CA . LEU A 1 94 ? -4.358 -4.475 2.635 1.00 87.56 94 LEU A CA 1
ATOM 736 C C . LEU A 1 94 ? -4.606 -4.995 1.215 1.00 87.56 94 LEU A C 1
ATOM 738 O O . LEU A 1 94 ? -4.850 -6.188 1.042 1.00 87.56 94 LEU A O 1
ATOM 742 N N . GLY A 1 95 ? -4.483 -4.130 0.209 1.00 82.50 95 GLY A N 1
ATOM 743 C CA . GLY A 1 95 ? -4.859 -4.409 -1.183 1.00 82.50 95 GLY A CA 1
ATOM 744 C C . GLY A 1 95 ? -6.280 -3.949 -1.526 1.00 82.50 95 GLY A C 1
ATOM 745 O O . GLY A 1 95 ? -6.924 -4.527 -2.397 1.00 82.50 95 GLY A O 1
ATOM 746 N N . GLY A 1 96 ? -6.794 -2.943 -0.813 1.00 80.00 96 GLY A N 1
ATOM 747 C CA . GLY A 1 96 ? -8.169 -2.472 -0.957 1.00 80.00 96 GLY A CA 1
ATOM 748 C C . GLY A 1 96 ? -9.202 -3.401 -0.318 1.00 80.00 96 GLY A C 1
ATOM 749 O O . GLY A 1 96 ? -8.898 -4.192 0.573 1.00 80.00 96 GLY A O 1
ATOM 750 N N . MET A 1 97 ? -10.456 -3.279 -0.755 1.00 74.81 97 MET A N 1
ATOM 751 C CA . MET A 1 97 ? -11.604 -3.913 -0.095 1.00 74.81 97 MET A CA 1
ATOM 752 C C . MET A 1 97 ? -11.621 -5.453 -0.201 1.00 74.81 97 MET A C 1
ATOM 754 O O . MET A 1 97 ? -12.162 -6.112 0.680 1.00 74.81 97 MET A O 1
ATOM 758 N N . PHE A 1 98 ? -10.991 -6.028 -1.232 1.00 73.94 98 PHE A N 1
ATOM 759 C CA . PHE A 1 98 ? -10.913 -7.484 -1.464 1.00 73.94 98 PHE A CA 1
ATOM 760 C C . PHE A 1 98 ? -9.608 -8.118 -0.962 1.00 73.94 98 PHE A C 1
ATOM 762 O O . PHE A 1 98 ? -9.354 -9.305 -1.160 1.00 73.94 98 PHE A O 1
ATOM 769 N N . GLY A 1 99 ? -8.762 -7.315 -0.323 1.00 79.50 99 GLY A N 1
ATOM 770 C CA . GLY A 1 99 ? -7.439 -7.716 0.110 1.00 79.50 99 GLY A CA 1
ATOM 771 C C . GLY A 1 99 ? -7.399 -8.546 1.398 1.00 79.50 99 GLY A C 1
ATOM 772 O O . GLY A 1 99 ? -8.402 -9.057 1.906 1.00 79.50 99 GLY A O 1
ATOM 773 N N . LYS A 1 100 ? -6.194 -8.673 1.962 1.00 84.25 100 LYS A N 1
ATOM 774 C CA . LYS A 1 100 ? -5.977 -9.347 3.252 1.00 84.25 100 LYS A CA 1
ATOM 775 C C . LYS A 1 100 ? -6.438 -8.440 4.388 1.00 84.25 100 LYS A C 1
ATOM 777 O O . LYS A 1 100 ? -6.001 -7.295 4.465 1.00 84.25 100 LYS A O 1
ATOM 782 N N . ALA A 1 101 ? -7.283 -8.955 5.276 1.00 84.75 101 ALA A N 1
ATOM 783 C CA . ALA A 1 101 ? -7.829 -8.195 6.394 1.00 84.75 101 ALA A CA 1
ATOM 784 C C . ALA A 1 101 ? -7.081 -8.492 7.701 1.00 84.75 101 ALA A C 1
ATOM 786 O O . ALA A 1 101 ? -6.773 -9.639 8.020 1.00 84.75 101 ALA A O 1
ATOM 787 N N . TYR A 1 102 ? -6.822 -7.449 8.479 1.00 84.75 102 TYR A N 1
ATOM 788 C CA . TYR A 1 102 ? -6.170 -7.511 9.780 1.00 84.75 102 TYR A CA 1
ATOM 789 C C . TYR A 1 102 ? -7.021 -6.747 10.789 1.00 84.75 102 TYR A C 1
ATOM 791 O O . TYR A 1 102 ? -7.339 -5.579 10.593 1.00 84.75 102 TYR A O 1
ATOM 799 N N . GLU A 1 103 ? -7.410 -7.409 11.868 1.00 81.19 103 GLU A N 1
ATOM 800 C CA . GLU A 1 103 ? -8.059 -6.780 13.012 1.00 81.19 103 GLU A CA 1
ATOM 801 C C . GLU A 1 103 ? -6.968 -6.236 13.940 1.00 81.19 103 GLU A C 1
ATOM 803 O O . GLU A 1 103 ? -6.093 -6.978 14.390 1.00 81.19 103 GLU A O 1
ATOM 808 N N . VAL A 1 104 ? -7.001 -4.933 14.203 1.00 82.44 104 VAL A N 1
ATOM 809 C CA . VAL A 1 104 ? -6.035 -4.228 15.047 1.00 82.44 104 VAL A CA 1
ATOM 810 C C . VAL A 1 104 ? -6.786 -3.622 16.225 1.00 82.44 104 VAL A C 1
ATOM 812 O O . VAL A 1 104 ? -7.675 -2.786 16.044 1.00 82.44 104 VAL A O 1
ATOM 815 N N . SER A 1 105 ? -6.436 -4.034 17.443 1.00 78.50 105 SER A N 1
ATOM 816 C CA . SER A 1 105 ? -6.922 -3.384 18.661 1.00 78.50 105 SER A CA 1
ATOM 817 C C . SER A 1 105 ? -5.911 -2.347 19.143 1.00 78.50 105 SER A C 1
ATOM 819 O O . SER A 1 105 ? -4.744 -2.646 19.411 1.00 78.50 105 SER A O 1
ATOM 821 N N . ILE A 1 106 ? -6.367 -1.100 19.232 1.00 75.44 106 ILE A N 1
ATOM 822 C CA . ILE A 1 106 ? -5.569 0.049 19.648 1.00 75.44 106 ILE A CA 1
ATOM 823 C C . ILE A 1 106 ? -5.874 0.321 21.120 1.00 75.44 106 ILE A C 1
ATOM 825 O O . ILE A 1 106 ? -6.985 0.718 21.483 1.00 75.44 106 ILE A O 1
ATOM 829 N N . GLY A 1 107 ? -4.875 0.100 21.977 1.00 68.81 107 GLY A N 1
ATOM 830 C CA . GLY A 1 107 ? -4.930 0.510 23.376 1.00 68.81 107 GLY A CA 1
ATOM 831 C C . GLY A 1 107 ? -4.801 2.030 23.529 1.00 68.81 107 GLY A C 1
ATOM 832 O O . GLY A 1 107 ? -4.132 2.692 22.735 1.00 68.81 107 GLY A O 1
ATOM 833 N N . LYS A 1 108 ? -5.401 2.577 24.593 1.00 58.38 108 LYS A N 1
ATOM 834 C CA . LYS A 1 108 ? -5.486 4.022 24.898 1.00 58.38 108 LYS A CA 1
ATOM 835 C C . LYS A 1 108 ? -4.140 4.768 24.893 1.00 58.38 108 LYS A C 1
ATOM 837 O O . LYS A 1 108 ? -4.113 5.970 24.655 1.00 58.38 108 LYS A O 1
ATOM 842 N N . ASP A 1 109 ? -3.034 4.059 25.112 1.00 53.78 109 ASP A N 1
ATOM 843 C CA . ASP A 1 109 ? -1.690 4.638 25.177 1.00 53.78 109 ASP A CA 1
ATOM 844 C C . ASP A 1 109 ? -0.960 4.710 23.824 1.00 53.78 109 ASP A C 1
ATOM 846 O O . ASP A 1 109 ? 0.207 5.090 23.818 1.00 53.78 109 ASP A O 1
ATOM 850 N N . LEU A 1 110 ? -1.572 4.300 22.696 1.00 58.50 110 LEU A N 1
ATOM 851 C CA . LEU A 1 110 ? -0.937 4.138 21.362 1.00 58.50 110 LEU A CA 1
ATOM 852 C C . LEU A 1 110 ? 0.293 3.193 21.334 1.00 58.50 110 LEU A C 1
ATOM 854 O O . LEU A 1 110 ? 0.793 2.876 20.261 1.00 58.50 110 LEU A O 1
ATOM 858 N N . LYS A 1 111 ? 0.737 2.699 22.499 1.00 52.78 111 LYS A N 1
ATOM 859 C CA . LYS A 1 111 ? 2.004 1.989 22.729 1.00 52.78 111 LYS A CA 1
ATOM 860 C C . LYS A 1 111 ? 1.980 0.496 22.454 1.00 52.78 111 LYS A C 1
ATOM 862 O O . LYS A 1 111 ? 3.022 -0.112 22.221 1.00 52.78 111 LYS A O 1
ATOM 867 N N . THR A 1 112 ? 0.814 -0.132 22.518 1.00 52.50 112 THR A N 1
ATOM 868 C CA . THR A 1 112 ? 0.701 -1.581 22.343 1.00 52.50 112 THR A CA 1
ATOM 869 C C . THR A 1 112 ? -0.519 -1.879 21.502 1.00 52.50 112 THR A C 1
ATOM 871 O O . THR A 1 112 ? -1.641 -1.569 21.903 1.00 52.50 112 THR A O 1
ATOM 874 N N . MET A 1 113 ? -0.280 -2.472 20.337 1.00 61.09 113 MET A N 1
ATOM 875 C CA . MET A 1 113 ? -1.325 -2.914 19.427 1.00 61.09 113 MET A CA 1
ATOM 876 C C . MET A 1 113 ? -1.262 -4.426 19.320 1.00 61.09 113 MET A C 1
ATOM 878 O O . MET A 1 113 ? -0.184 -5.007 19.156 1.00 61.09 113 MET A O 1
ATOM 882 N N . ALA A 1 114 ? -2.413 -5.073 19.461 1.00 56.59 114 ALA A N 1
ATOM 883 C CA . ALA A 1 114 ? -2.529 -6.479 19.124 1.00 56.59 114 ALA A CA 1
ATOM 884 C C . ALA A 1 114 ? -3.072 -6.569 17.702 1.00 56.59 114 ALA A C 1
ATOM 886 O O . ALA A 1 114 ? -4.113 -5.992 17.385 1.00 56.59 114 ALA A O 1
ATOM 887 N N . VAL A 1 115 ? -2.341 -7.285 16.857 1.00 56.41 115 VAL A N 1
ATOM 888 C CA . VAL A 1 115 ? -2.762 -7.594 15.499 1.00 56.41 115 VAL A CA 1
ATOM 889 C C . VAL A 1 115 ? -3.273 -9.015 15.493 1.00 56.41 115 VAL A C 1
ATOM 891 O O . VAL A 1 115 ? -2.636 -9.939 16.007 1.00 56.41 115 VAL A O 1
ATOM 894 N N . LYS A 1 116 ? -4.437 -9.195 14.893 1.00 60.72 116 LYS A N 1
ATOM 895 C CA . LYS A 1 116 ? -5.002 -10.497 14.599 1.00 60.72 116 LYS A CA 1
ATOM 896 C C . LYS A 1 116 ? -5.285 -10.544 13.110 1.00 60.72 116 LYS A C 1
ATOM 898 O O . LYS A 1 116 ? -6.118 -9.801 12.600 1.00 60.72 116 LYS A O 1
ATOM 903 N N . SER A 1 117 ? -4.571 -11.412 12.404 1.00 55.25 117 SER A N 1
ATOM 904 C CA . SER A 1 117 ? -4.887 -11.681 11.005 1.00 55.25 117 SER A CA 1
ATOM 905 C C . SER A 1 117 ? -6.298 -12.264 10.917 1.00 55.25 117 SER A C 1
ATOM 907 O O . SER A 1 117 ? -6.651 -13.205 11.636 1.00 55.25 117 SER A O 1
ATOM 909 N N . LEU A 1 118 ? -7.130 -11.657 10.074 1.00 58.16 118 LEU A N 1
ATOM 910 C CA . LEU A 1 118 ? -8.432 -12.192 9.714 1.00 58.16 118 LEU A CA 1
ATOM 911 C C . LEU A 1 118 ? -8.295 -12.923 8.375 1.00 58.16 118 LEU A C 1
ATOM 913 O O . LEU A 1 118 ? -7.491 -12.549 7.520 1.00 58.16 118 LEU A O 1
ATOM 917 N N . SER A 1 119 ? -9.075 -13.983 8.187 1.00 42.00 119 SER A N 1
ATOM 918 C CA . SER A 1 119 ? -9.145 -14.668 6.896 1.00 42.00 119 SER A CA 1
ATOM 919 C C . SER A 1 119 ? -9.579 -13.676 5.800 1.00 42.00 119 SER A C 1
ATOM 921 O O . SER A 1 119 ? -10.548 -12.943 6.024 1.00 42.00 119 SER A O 1
ATOM 923 N N . PRO A 1 120 ? -8.889 -13.622 4.643 1.00 41.12 120 PRO A N 1
ATOM 924 C CA . PRO A 1 120 ? -9.255 -12.733 3.543 1.00 41.12 120 PRO A CA 1
ATOM 925 C C . PRO A 1 120 ? -10.667 -13.018 3.012 1.00 41.12 120 PRO A C 1
ATOM 927 O O . PRO A 1 120 ? -11.200 -14.115 3.153 1.00 41.12 120 PRO A O 1
ATOM 930 N N . PHE A 1 121 ? -11.258 -11.992 2.397 1.00 38.81 121 PHE A N 1
ATOM 931 C CA . PHE A 1 121 ? -12.649 -11.948 1.942 1.00 38.81 121 PHE A CA 1
ATOM 932 C C . PHE A 1 121 ? -12.965 -12.890 0.754 1.00 38.81 121 PHE A C 1
ATOM 934 O O . PHE A 1 121 ? -14.120 -13.253 0.559 1.00 38.81 121 PHE A O 1
ATOM 941 N N . SER A 1 122 ? -11.964 -13.380 0.019 1.00 34.78 122 SER A N 1
ATOM 942 C CA . SER A 1 122 ? -12.149 -14.402 -1.018 1.00 34.78 122 SER A CA 1
ATOM 943 C C . SER A 1 122 ? -11.467 -15.706 -0.617 1.00 34.78 122 SER A C 1
ATOM 945 O O . SER A 1 122 ? -10.296 -15.944 -0.905 1.00 34.78 122 SER A O 1
ATOM 947 N N . SER A 1 123 ? -12.222 -16.573 0.046 1.00 31.69 123 SER A N 1
ATOM 948 C CA . SER A 1 123 ? -12.112 -18.002 -0.213 1.00 31.69 123 SER A CA 1
ATOM 949 C C . SER A 1 123 ? -13.395 -18.406 -0.925 1.00 31.69 123 SER A C 1
ATOM 951 O O . SER A 1 123 ? -14.351 -18.860 -0.297 1.00 31.69 123 SER A O 1
ATOM 953 N N . 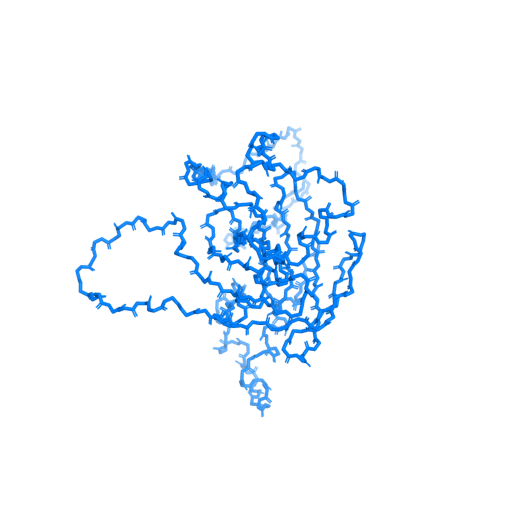LYS A 1 124 ? -13.431 -18.224 -2.251 1.00 29.31 124 LYS A N 1
ATOM 954 C CA . LYS A 1 124 ? -14.128 -19.236 -3.041 1.00 29.31 124 LYS A CA 1
ATOM 955 C C . LYS A 1 124 ? -13.389 -20.533 -2.755 1.00 29.31 124 LYS A C 1
ATOM 957 O O . LYS A 1 124 ? -12.180 -20.611 -2.955 1.00 29.31 124 LYS A O 1
ATOM 962 N N . GLU A 1 125 ? -14.124 -21.466 -2.176 1.00 29.69 125 GLU A N 1
ATOM 963 C CA . GLU A 1 125 ? -13.749 -22.855 -1.996 1.00 29.69 125 GLU A CA 1
ATOM 964 C C . GLU A 1 125 ? -13.185 -23.376 -3.322 1.00 29.69 125 GLU A C 1
ATOM 966 O O . GLU A 1 125 ? -13.924 -23.672 -4.257 1.00 29.69 125 GLU A O 1
ATOM 971 N N . GLU A 1 126 ? -11.863 -23.459 -3.430 1.00 24.39 126 GLU A N 1
ATOM 972 C CA . GLU A 1 126 ? -11.294 -24.557 -4.189 1.00 24.39 126 GLU A CA 1
ATOM 973 C C . GLU A 1 126 ? -11.298 -25.738 -3.228 1.00 24.39 126 GLU A C 1
ATOM 975 O O . GLU A 1 126 ? -10.479 -25.828 -2.312 1.00 24.39 126 GLU A O 1
ATOM 980 N N . GLU A 1 127 ? -12.300 -26.600 -3.401 1.00 29.00 127 GLU A N 1
ATOM 981 C CA . GLU A 1 127 ? -12.276 -27.965 -2.899 1.00 29.00 127 GLU A CA 1
ATOM 982 C C . GLU A 1 127 ? -10.960 -28.608 -3.348 1.00 29.00 127 GLU A C 1
ATOM 984 O O . GLU A 1 127 ? -10.806 -29.050 -4.483 1.00 29.00 127 GLU A O 1
ATOM 989 N N . ASN A 1 128 ? -9.990 -28.654 -2.446 1.00 23.48 128 ASN A N 1
ATOM 990 C CA . ASN A 1 128 ? -8.984 -29.693 -2.455 1.00 23.48 128 ASN A CA 1
ATOM 991 C C . ASN A 1 128 ? -8.871 -30.226 -1.034 1.00 23.48 128 ASN A C 1
ATOM 993 O O . ASN A 1 128 ? -8.367 -29.575 -0.118 1.00 23.48 128 ASN A O 1
ATOM 997 N N . GLU A 1 129 ? -9.429 -31.423 -0.877 1.00 27.58 129 GLU A N 1
ATOM 998 C CA . GLU A 1 129 ? -9.332 -32.261 0.303 1.00 27.58 129 GLU A CA 1
ATOM 999 C C . GLU A 1 129 ? -7.875 -32.378 0.770 1.00 27.58 129 GLU A C 1
ATOM 1001 O O . GLU A 1 129 ? -6.970 -32.697 -0.002 1.00 27.58 129 GLU A O 1
ATOM 1006 N N . GLY A 1 130 ? -7.673 -32.203 2.076 1.00 24.03 130 GLY A N 1
ATOM 1007 C CA . GLY A 1 130 ? -6.473 -32.678 2.757 1.00 24.03 130 GLY A CA 1
ATOM 1008 C C . GLY A 1 130 ? -5.520 -31.591 3.234 1.00 24.03 130 GLY A C 1
ATOM 1009 O O . GLY A 1 130 ? -4.392 -31.502 2.757 1.00 24.03 130 GLY A O 1
ATOM 1010 N N . LYS A 1 131 ? -5.934 -30.853 4.267 1.00 24.38 131 LYS A N 1
ATOM 1011 C CA . LYS A 1 131 ? -5.343 -30.890 5.621 1.00 24.38 131 LYS A CA 1
ATOM 1012 C C . LYS A 1 131 ? -5.857 -29.692 6.417 1.00 24.38 131 LYS A C 1
ATOM 1014 O O . LYS A 1 131 ? -5.408 -28.566 6.231 1.00 24.38 131 LYS A O 1
ATOM 1019 N N . GLU A 1 132 ? -6.784 -29.971 7.327 1.00 26.88 132 GLU A N 1
ATOM 1020 C CA . GLU A 1 132 ? -6.954 -29.172 8.537 1.00 26.88 132 GLU A CA 1
ATOM 1021 C C . GLU A 1 132 ? -5.623 -29.218 9.298 1.00 26.88 132 GLU A C 1
ATOM 1023 O O . GLU A 1 132 ? -5.320 -30.178 10.001 1.00 26.88 132 GLU A O 1
ATOM 1028 N N . GLU A 1 133 ? -4.782 -28.212 9.093 1.00 24.41 133 GLU A N 1
ATOM 1029 C CA . GLU A 1 133 ? -3.743 -27.865 10.052 1.00 24.41 133 GLU A CA 1
ATOM 1030 C C . GLU A 1 133 ? -4.184 -26.562 10.709 1.00 24.41 133 GLU A C 1
ATOM 1032 O O . GLU A 1 133 ? -4.317 -25.523 10.059 1.00 24.41 133 GLU A O 1
ATOM 1037 N N . ASP A 1 134 ? -4.481 -26.673 12.000 1.00 27.52 134 ASP A N 1
ATOM 1038 C CA . ASP A 1 134 ? -4.887 -25.616 12.911 1.00 27.52 134 ASP A CA 1
ATOM 1039 C C . ASP A 1 134 ? -4.061 -24.335 12.701 1.00 27.52 134 ASP A C 1
ATOM 1041 O O . ASP A 1 134 ? -2.960 -24.177 13.235 1.00 27.52 134 ASP A O 1
ATOM 1045 N N . MET A 1 135 ? -4.597 -23.367 11.949 1.00 31.28 135 MET A N 1
ATOM 1046 C CA . MET A 1 135 ? -4.104 -21.993 12.008 1.00 31.28 135 MET A CA 1
ATOM 1047 C C . MET A 1 135 ? -4.565 -21.399 13.338 1.00 31.28 135 MET A C 1
ATOM 1049 O O . MET A 1 135 ? -5.575 -20.695 13.425 1.00 31.28 135 MET A O 1
ATOM 1053 N N . GLU A 1 136 ? -3.809 -21.698 14.396 1.00 32.22 136 GLU A N 1
ATOM 1054 C CA . GLU A 1 136 ? -3.807 -20.900 15.613 1.00 32.22 136 GLU A CA 1
ATOM 1055 C C . GLU A 1 136 ? -3.803 -19.426 15.206 1.00 32.22 136 GLU A C 1
ATOM 1057 O O . GLU A 1 136 ? -2.917 -18.960 14.483 1.00 32.22 136 GLU A O 1
ATOM 1062 N N . LYS A 1 137 ? -4.832 -18.699 15.650 1.00 41.41 137 LYS A N 1
ATOM 1063 C CA . LYS A 1 137 ? -4.954 -17.245 15.533 1.00 41.41 137 LYS A CA 1
ATOM 1064 C C . LYS A 1 137 ? -3.742 -16.618 16.216 1.00 41.41 137 LYS A C 1
ATOM 1066 O O . LYS A 1 137 ? -3.787 -16.305 17.404 1.00 41.41 137 LYS A O 1
ATOM 1071 N N . LYS A 1 138 ? -2.634 -16.491 15.488 1.00 46.28 138 LYS A N 1
ATOM 1072 C CA . LYS A 1 138 ? -1.380 -15.982 16.024 1.00 46.28 138 LYS A CA 1
ATOM 1073 C C . LYS A 1 138 ? -1.547 -14.482 16.204 1.00 46.28 138 LYS A C 1
ATOM 1075 O O . LYS A 1 138 ? -1.465 -13.714 15.255 1.00 46.28 138 LYS A O 1
ATOM 1080 N N . THR A 1 139 ? -1.866 -14.083 17.429 1.00 55.91 139 THR A N 1
ATOM 1081 C CA . THR A 1 139 ? -1.891 -12.680 17.824 1.00 55.91 139 THR A CA 1
ATOM 1082 C C . THR A 1 139 ? -0.452 -12.214 17.971 1.00 55.91 139 THR A C 1
ATOM 1084 O O . THR A 1 139 ? 0.229 -12.613 18.922 1.00 55.91 139 THR A O 1
ATOM 1087 N N . SER A 1 140 ? 0.028 -11.400 17.039 1.00 61.69 140 SER A N 1
ATOM 1088 C CA . SER A 1 140 ? 1.301 -10.709 17.200 1.00 61.69 140 SER A CA 1
ATOM 1089 C C . SER A 1 140 ? 1.063 -9.396 17.939 1.00 61.69 140 SER A C 1
ATOM 1091 O O . SER A 1 140 ? 0.090 -8.673 17.712 1.00 61.69 140 SER A O 1
ATOM 1093 N N . LYS A 1 141 ? 1.926 -9.118 18.916 1.00 66.69 141 LYS A N 1
ATOM 1094 C CA . LYS A 1 141 ? 1.936 -7.835 19.615 1.00 66.69 141 LYS A CA 1
ATOM 1095 C C . LYS A 1 141 ? 2.972 -6.964 18.931 1.00 66.69 141 LYS A C 1
ATOM 1097 O O . LYS A 1 141 ? 4.143 -7.330 18.916 1.00 66.69 141 LYS A O 1
ATOM 1102 N N . VAL A 1 142 ? 2.530 -5.836 18.394 1.00 72.88 142 VAL A N 1
ATOM 1103 C CA . VAL A 1 142 ? 3.397 -4.827 17.790 1.00 72.88 142 VAL A CA 1
ATOM 1104 C C . VAL A 1 142 ? 3.384 -3.608 18.704 1.00 72.88 142 VAL A C 1
ATOM 1106 O O . VAL A 1 142 ? 2.321 -3.097 19.072 1.00 72.88 142 VAL A O 1
ATOM 1109 N N . THR A 1 143 ? 4.564 -3.166 19.128 1.00 71.12 143 THR A N 1
ATOM 1110 C CA . THR A 1 143 ? 4.709 -1.969 19.965 1.00 71.12 143 THR A CA 1
ATOM 1111 C C . THR A 1 143 ? 5.047 -0.776 19.090 1.00 71.12 143 THR A C 1
ATOM 1113 O O . THR A 1 143 ? 5.976 -0.851 18.284 1.00 71.12 143 THR A O 1
ATOM 1116 N N . VAL A 1 144 ? 4.304 0.319 19.255 1.00 77.31 144 VAL A N 1
ATOM 1117 C CA . VAL A 1 144 ? 4.552 1.575 18.540 1.00 77.31 144 VAL A CA 1
ATOM 1118 C C . VAL A 1 144 ? 4.880 2.657 19.552 1.00 77.31 144 VAL A C 1
ATOM 1120 O O . VAL A 1 144 ? 4.038 3.039 20.354 1.00 77.31 144 VAL A O 1
ATOM 1123 N N . ASP A 1 145 ? 6.111 3.148 19.535 1.00 71.75 145 ASP A N 1
ATOM 1124 C CA . ASP A 1 145 ? 6.592 4.057 20.577 1.00 71.75 145 ASP A CA 1
ATOM 1125 C C . ASP A 1 145 ? 6.256 5.517 20.262 1.00 71.75 145 ASP A C 1
ATOM 1127 O O . ASP A 1 145 ? 5.876 6.288 21.149 1.00 71.75 145 ASP A O 1
ATOM 1131 N N . GLN A 1 146 ? 6.413 5.902 18.992 1.00 75.94 146 GLN A N 1
ATOM 1132 C CA . GLN A 1 146 ? 6.257 7.273 18.512 1.00 75.94 146 GLN A CA 1
ATOM 1133 C C . GLN A 1 146 ? 5.709 7.292 17.083 1.00 75.94 146 GLN A C 1
ATOM 1135 O O . GLN A 1 146 ? 6.119 6.494 16.239 1.00 75.94 146 GLN A O 1
ATOM 1140 N N . LEU A 1 147 ? 4.810 8.241 16.822 1.00 81.75 147 LEU A N 1
ATOM 1141 C CA . LEU A 1 147 ? 4.257 8.541 15.506 1.00 81.75 147 LEU A CA 1
ATOM 1142 C C . LEU A 1 147 ? 4.281 10.057 15.305 1.00 81.75 147 LEU A C 1
ATOM 1144 O O . LEU A 1 147 ? 3.630 10.786 16.053 1.00 81.75 147 LEU A O 1
ATOM 1148 N N . SER A 1 148 ? 5.016 10.515 14.295 1.00 83.56 148 SER A N 1
ATOM 1149 C CA . SER A 1 148 ? 5.003 11.905 13.840 1.00 83.56 148 SER A CA 1
ATOM 1150 C C . SER A 1 148 ? 4.416 11.952 12.436 1.00 83.56 148 SER A C 1
ATOM 1152 O O . SER A 1 148 ? 5.056 11.539 11.468 1.00 83.56 148 SER A O 1
ATOM 1154 N N . PHE A 1 149 ? 3.172 12.416 12.335 1.00 83.38 149 PHE A N 1
ATOM 1155 C CA . PHE A 1 149 ? 2.467 12.543 11.067 1.00 83.38 149 PHE A CA 1
ATOM 1156 C C . PHE A 1 149 ? 1.437 13.672 11.130 1.00 83.38 149 PHE A C 1
ATOM 1158 O O . PHE A 1 149 ? 0.600 13.700 12.032 1.00 83.38 149 PHE A O 1
ATOM 1165 N N . HIS A 1 150 ? 1.462 14.561 10.139 1.00 82.56 150 HIS A N 1
ATOM 1166 C CA . HIS A 1 150 ? 0.381 15.502 9.872 1.00 82.56 150 HIS A CA 1
ATOM 1167 C C . HIS A 1 150 ? -0.323 15.094 8.567 1.00 82.56 150 HIS A C 1
ATOM 1169 O O . HIS A 1 150 ? 0.358 14.790 7.594 1.00 82.56 150 HIS A O 1
ATOM 1175 N N . PRO A 1 151 ? -1.666 15.155 8.465 1.00 78.75 151 PRO A N 1
ATOM 1176 C CA . PRO A 1 151 ? -2.382 14.820 7.226 1.00 78.75 151 PRO A CA 1
ATOM 1177 C C . PRO A 1 151 ? -1.971 15.556 5.943 1.00 78.75 151 PRO A C 1
ATOM 1179 O O . PRO A 1 151 ? -2.284 15.070 4.862 1.00 78.75 151 PRO A O 1
ATOM 1182 N N . ASN A 1 152 ? -1.301 16.708 6.043 1.00 83.19 152 ASN A N 1
ATOM 1183 C CA . ASN A 1 152 ? -0.799 17.442 4.878 1.00 83.19 152 ASN A CA 1
ATOM 1184 C C . ASN A 1 152 ? 0.588 16.947 4.421 1.00 83.19 152 ASN A C 1
ATOM 1186 O O . ASN A 1 152 ? 1.037 17.273 3.323 1.00 83.19 152 ASN A O 1
ATOM 1190 N N . ASP A 1 153 ? 1.269 16.169 5.261 1.00 86.25 153 ASP A N 1
ATOM 1191 C CA . ASP A 1 153 ? 2.583 15.629 4.960 1.00 86.25 153 ASP A CA 1
ATOM 1192 C C . ASP A 1 153 ? 2.459 14.344 4.139 1.00 86.25 153 ASP A C 1
ATOM 1194 O O . ASP A 1 153 ? 1.563 13.518 4.320 1.00 86.25 153 ASP A O 1
ATOM 1198 N N . THR A 1 154 ? 3.409 14.159 3.227 1.00 87.56 154 THR A N 1
ATOM 1199 C CA . THR A 1 154 ? 3.497 12.957 2.382 1.00 87.56 154 THR A CA 1
ATOM 1200 C C . THR A 1 154 ? 4.366 11.866 3.004 1.00 87.56 154 THR A C 1
ATOM 1202 O O . THR A 1 154 ? 4.444 10.764 2.465 1.00 87.56 154 THR A O 1
ATOM 1205 N N . ILE A 1 155 ? 5.030 12.155 4.125 1.00 91.56 155 ILE A N 1
ATOM 1206 C CA . ILE A 1 155 ? 5.935 11.244 4.827 1.00 91.56 155 ILE A CA 1
ATOM 1207 C C . ILE A 1 155 ? 5.527 11.203 6.300 1.00 91.56 155 ILE A C 1
ATOM 1209 O O . ILE A 1 155 ? 5.328 12.242 6.921 1.00 91.56 155 ILE A O 1
ATOM 1213 N N . ALA A 1 156 ? 5.415 9.996 6.843 1.00 89.50 156 ALA A N 1
ATOM 1214 C CA . ALA A 1 156 ? 5.216 9.718 8.255 1.00 89.50 156 ALA A CA 1
ATOM 1215 C C . ALA A 1 156 ? 6.465 9.038 8.823 1.00 89.50 156 ALA A C 1
ATOM 1217 O O . ALA A 1 156 ? 7.016 8.124 8.204 1.00 89.50 156 ALA A O 1
ATOM 1218 N N . GLU A 1 157 ? 6.884 9.449 10.016 1.00 89.56 157 GLU A N 1
ATOM 1219 C CA . GLU A 1 157 ? 7.930 8.766 10.777 1.00 89.56 157 GLU A CA 1
ATOM 1220 C C . GLU A 1 157 ? 7.286 7.978 11.916 1.00 89.56 157 GLU A C 1
ATOM 1222 O O . GLU A 1 157 ? 6.550 8.535 12.740 1.00 89.56 157 GLU A O 1
ATOM 1227 N N . VAL A 1 158 ? 7.537 6.668 11.943 1.00 88.50 158 VAL A N 1
ATOM 1228 C CA . VAL A 1 158 ? 6.937 5.745 12.910 1.00 88.50 158 VAL A CA 1
ATOM 1229 C C . VAL A 1 158 ? 8.018 4.880 13.536 1.00 88.50 158 VAL A C 1
ATOM 1231 O O . VAL A 1 158 ? 8.799 4.242 12.836 1.00 88.50 158 VAL A O 1
ATOM 1234 N N . MET A 1 159 ? 8.043 4.814 14.863 1.00 86.94 159 MET A N 1
ATOM 1235 C CA . MET A 1 159 ? 8.918 3.904 15.596 1.00 86.94 159 MET A CA 1
ATOM 1236 C C . MET A 1 159 ? 8.148 2.633 15.951 1.00 86.94 159 MET A C 1
ATOM 1238 O O . MET A 1 159 ? 7.316 2.645 16.857 1.00 86.94 159 MET A O 1
ATOM 1242 N N . VAL A 1 160 ? 8.421 1.548 15.225 1.00 84.12 160 VAL A N 1
ATOM 1243 C CA . VAL A 1 160 ? 7.773 0.241 15.404 1.00 84.12 160 VAL A CA 1
ATOM 1244 C C . VAL A 1 160 ? 8.803 -0.755 15.920 1.00 84.12 160 VAL A C 1
ATOM 1246 O O . VAL A 1 160 ? 9.864 -0.912 15.321 1.00 84.12 160 VAL A O 1
ATOM 1249 N N . ASN A 1 161 ? 8.507 -1.419 17.039 1.00 80.12 161 ASN A N 1
ATOM 1250 C CA . ASN A 1 161 ? 9.400 -2.388 17.691 1.00 80.12 161 ASN A CA 1
ATOM 1251 C C . ASN A 1 161 ? 10.822 -1.830 17.947 1.00 80.12 161 ASN A C 1
ATOM 1253 O O . ASN A 1 161 ? 11.816 -2.540 17.792 1.00 80.12 161 ASN A O 1
ATOM 1257 N N . GLY A 1 162 ? 10.935 -0.540 18.293 1.00 79.88 162 GLY A N 1
ATOM 1258 C CA . GLY A 1 162 ? 12.216 0.155 18.485 1.00 79.88 162 GLY A CA 1
ATOM 1259 C C . GLY A 1 162 ? 12.988 0.491 17.198 1.00 79.88 162 GLY A C 1
ATOM 1260 O O . GLY A 1 162 ? 14.087 1.041 17.276 1.00 79.88 162 GLY A O 1
ATOM 1261 N N . VAL A 1 163 ? 12.440 0.197 16.015 1.00 85.94 163 VAL A N 1
ATOM 1262 C CA . VAL A 1 163 ? 13.034 0.534 14.714 1.00 85.94 163 VAL A CA 1
ATOM 1263 C C . VAL A 1 163 ? 12.314 1.740 14.123 1.00 85.94 163 VAL A C 1
ATOM 1265 O O . VAL A 1 163 ? 11.092 1.741 13.980 1.00 85.94 163 VAL A O 1
ATOM 1268 N N . ASN A 1 164 ? 13.071 2.774 13.748 1.00 88.00 164 ASN A N 1
ATOM 1269 C CA . ASN A 1 164 ? 12.506 3.924 13.048 1.00 88.00 164 ASN A CA 1
ATOM 1270 C C . ASN A 1 164 ? 12.208 3.557 11.586 1.00 88.00 164 ASN A C 1
ATOM 1272 O O . ASN A 1 164 ? 13.082 3.080 10.855 1.00 88.00 164 ASN A O 1
ATOM 1276 N N . ARG A 1 165 ? 10.966 3.778 11.168 1.00 88.81 165 ARG A N 1
ATOM 1277 C CA . ARG A 1 165 ? 10.462 3.519 9.827 1.00 88.81 165 ARG A CA 1
ATOM 1278 C C . ARG A 1 165 ? 9.909 4.810 9.234 1.00 88.81 165 ARG A C 1
ATOM 1280 O O . ARG A 1 165 ? 8.985 5.410 9.776 1.00 88.81 165 ARG A O 1
ATOM 1287 N N . ALA A 1 166 ? 10.447 5.194 8.080 1.00 89.81 166 ALA A N 1
ATOM 1288 C CA . ALA A 1 166 ? 9.877 6.246 7.250 1.00 89.81 166 ALA A CA 1
ATOM 1289 C C . ALA A 1 166 ? 8.874 5.632 6.269 1.00 89.81 166 ALA A C 1
ATOM 1291 O O . ALA A 1 166 ? 9.185 4.667 5.566 1.00 89.81 166 ALA A O 1
ATOM 1292 N N . VAL A 1 167 ? 7.674 6.195 6.231 1.00 91.31 167 VAL A N 1
ATOM 1293 C CA . VAL A 1 167 ? 6.537 5.671 5.480 1.00 91.31 167 VAL A CA 1
ATOM 1294 C C . VAL A 1 167 ? 6.004 6.781 4.591 1.00 91.31 167 VAL A C 1
ATOM 1296 O O . VAL A 1 167 ? 5.647 7.846 5.083 1.00 91.31 167 VAL A O 1
ATOM 1299 N N . GLN A 1 168 ? 5.943 6.560 3.279 1.00 91.75 168 GLN A N 1
ATOM 1300 C CA . GLN A 1 168 ? 5.348 7.548 2.383 1.00 91.75 168 GLN A CA 1
ATOM 1301 C C . GLN A 1 168 ? 3.844 7.298 2.301 1.00 91.75 168 GLN A C 1
ATOM 1303 O O . GLN A 1 168 ? 3.408 6.221 1.892 1.00 91.75 168 GLN A O 1
ATOM 1308 N N . VAL A 1 169 ? 3.055 8.301 2.667 1.00 90.69 169 VAL A N 1
ATOM 1309 C CA . VAL A 1 169 ? 1.597 8.224 2.676 1.00 90.69 169 VAL A CA 1
ATOM 1310 C C . VAL A 1 169 ? 1.050 8.962 1.458 1.00 90.69 169 VAL A C 1
ATOM 1312 O O . VAL A 1 169 ? 1.404 10.108 1.182 1.00 90.69 169 VAL A O 1
ATOM 1315 N N . GLY A 1 170 ? 0.217 8.271 0.691 1.00 86.62 170 GLY A N 1
ATOM 1316 C CA . GLY A 1 170 ? -0.489 8.801 -0.463 1.00 86.62 170 GLY A CA 1
ATOM 1317 C C . GLY A 1 170 ? -1.744 9.579 -0.079 1.00 86.62 170 GLY A C 1
ATOM 1318 O O . GLY A 1 170 ? -2.184 9.592 1.077 1.00 86.62 170 GLY A O 1
ATOM 1319 N N . VAL A 1 171 ? -2.322 10.219 -1.092 1.00 82.69 171 VAL A N 1
ATOM 1320 C CA . VAL A 1 171 ? -3.623 10.886 -0.994 1.00 82.69 171 VAL A CA 1
ATOM 1321 C C . VAL A 1 171 ? -4.716 9.832 -0.804 1.00 82.69 171 VAL A C 1
ATOM 1323 O O . VAL A 1 171 ? -4.562 8.685 -1.224 1.00 82.69 171 VAL A O 1
ATOM 1326 N N . GLU A 1 172 ? -5.769 10.222 -0.100 1.00 81.88 172 GLU A N 1
ATOM 1327 C CA . GLU A 1 172 ? -6.954 9.407 0.137 1.00 81.88 172 GLU A CA 1
ATOM 1328 C C . GLU A 1 172 ? -7.985 9.629 -0.973 1.00 81.88 172 GLU A C 1
ATOM 1330 O O . GLU A 1 172 ? -8.237 10.766 -1.380 1.00 81.88 172 GLU A O 1
ATOM 1335 N N . ASP A 1 173 ? -8.572 8.540 -1.452 1.00 81.69 173 ASP A N 1
ATOM 1336 C CA . ASP A 1 173 ? -9.689 8.551 -2.385 1.00 81.69 173 ASP A CA 1
ATOM 1337 C C . ASP A 1 173 ? -11.013 8.773 -1.639 1.00 81.69 173 ASP A C 1
ATOM 1339 O O . ASP A 1 173 ? -11.123 8.578 -0.430 1.00 81.69 173 ASP A O 1
ATOM 1343 N N . ASN A 1 174 ? -12.084 9.091 -2.369 1.00 78.88 174 ASN A N 1
ATOM 1344 C CA . ASN A 1 174 ? -13.416 9.321 -1.787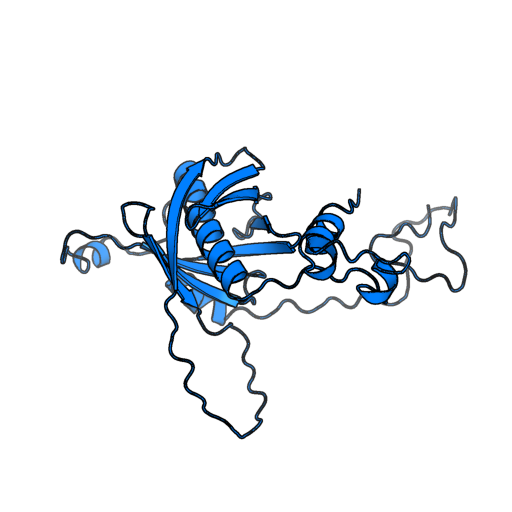 1.00 78.88 174 ASN A CA 1
ATOM 1345 C C . ASN A 1 174 ? -13.984 8.118 -1.008 1.00 78.88 174 ASN A C 1
ATOM 1347 O O . ASN A 1 174 ? -14.933 8.270 -0.244 1.00 78.88 174 ASN A O 1
ATOM 1351 N N . THR A 1 175 ? -13.449 6.918 -1.232 1.00 76.62 175 THR A N 1
ATOM 1352 C CA . THR A 1 175 ? -13.838 5.684 -0.538 1.00 76.62 175 THR A CA 1
ATOM 1353 C C . THR A 1 175 ? -13.136 5.504 0.809 1.00 76.62 175 THR A C 1
ATOM 1355 O O . THR A 1 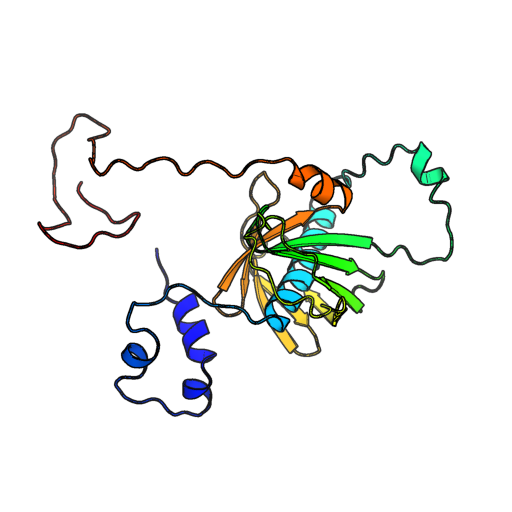175 ? -13.427 4.543 1.516 1.00 76.62 175 THR A O 1
ATOM 1358 N N . GLY A 1 176 ? -12.200 6.390 1.159 1.00 80.19 176 GLY A N 1
ATOM 1359 C CA . GLY A 1 176 ? -11.320 6.231 2.314 1.00 80.19 176 GLY A CA 1
ATOM 1360 C C . GLY A 1 176 ? -10.111 5.329 2.053 1.00 80.19 176 GLY A C 1
ATOM 1361 O O . GLY A 1 176 ? -9.379 4.984 2.982 1.00 80.19 176 GLY A O 1
ATOM 1362 N N . LEU A 1 177 ? -9.901 4.920 0.797 1.00 86.31 177 LEU A N 1
ATOM 1363 C CA . LEU A 1 177 ? -8.716 4.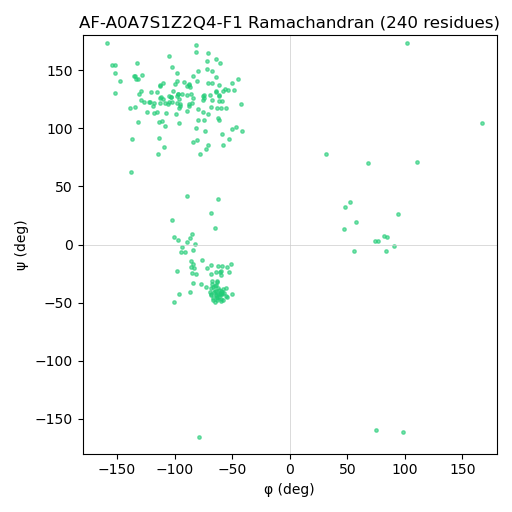181 0.380 1.00 86.31 177 LEU A CA 1
ATOM 1364 C C . LEU A 1 177 ? -7.529 5.138 0.311 1.00 86.31 177 LEU A C 1
ATOM 1366 O O . LEU A 1 177 ? -7.597 6.166 -0.354 1.00 86.31 177 LEU A O 1
ATOM 1370 N N . PHE A 1 178 ? -6.418 4.792 0.945 1.00 89.12 178 PHE A N 1
ATOM 1371 C CA . PHE A 1 178 ? -5.172 5.528 0.774 1.00 89.12 178 PHE A CA 1
ATOM 1372 C C . PHE A 1 178 ? -4.007 4.568 0.590 1.00 89.12 178 PHE A C 1
ATOM 1374 O O . PHE A 1 178 ? -3.953 3.491 1.179 1.00 89.12 178 PHE A O 1
ATOM 1381 N N . ALA A 1 179 ? -3.044 4.967 -0.232 1.00 90.50 179 ALA A N 1
ATOM 1382 C CA . ALA A 1 179 ? -1.858 4.162 -0.475 1.00 90.50 179 ALA A CA 1
ATOM 1383 C C . ALA A 1 179 ? -0.770 4.462 0.557 1.00 90.50 179 ALA A C 1
ATOM 1385 O O . ALA A 1 179 ? -0.469 5.622 0.831 1.00 90.50 179 ALA A O 1
ATOM 1386 N N . ILE A 1 180 ? -0.106 3.430 1.058 1.00 91.31 180 ILE A N 1
ATOM 1387 C CA . ILE A 1 180 ? 1.153 3.547 1.788 1.00 91.31 180 ILE A CA 1
ATOM 1388 C C . ILE A 1 180 ? 2.264 2.921 0.953 1.00 91.31 180 ILE A C 1
ATOM 1390 O O . ILE A 1 180 ? 2.100 1.842 0.388 1.00 91.31 180 ILE A O 1
ATOM 1394 N N . LYS A 1 181 ? 3.418 3.587 0.882 1.00 91.12 181 LYS A N 1
ATOM 1395 C CA . LYS A 1 181 ? 4.643 2.998 0.340 1.00 91.12 181 LYS A CA 1
ATOM 1396 C C . LYS A 1 181 ? 5.639 2.734 1.456 1.00 91.12 181 LYS A C 1
ATOM 1398 O O . LYS A 1 181 ? 6.050 3.653 2.168 1.00 91.12 181 LYS A O 1
ATOM 1403 N N . MET A 1 182 ? 6.031 1.474 1.571 1.00 88.94 182 MET A N 1
ATOM 1404 C CA . MET A 1 182 ? 6.982 0.982 2.559 1.00 88.94 182 MET A CA 1
ATOM 1405 C C . MET A 1 182 ? 7.688 -0.248 1.986 1.00 88.94 182 MET A C 1
ATOM 1407 O O . MET A 1 182 ? 7.090 -1.000 1.221 1.00 88.94 182 MET A O 1
ATOM 1411 N N . TYR A 1 183 ? 8.957 -0.459 2.339 1.00 87.50 183 TYR A N 1
ATOM 1412 C CA . TYR A 1 183 ? 9.732 -1.634 1.913 1.00 87.50 183 TYR A CA 1
ATOM 1413 C C . TYR A 1 183 ? 9.852 -1.841 0.386 1.00 87.50 183 TYR A C 1
ATOM 1415 O O . TYR A 1 183 ? 10.167 -2.941 -0.058 1.00 87.50 183 TYR A O 1
ATOM 1423 N N . GLY A 1 184 ? 9.613 -0.806 -0.425 1.00 85.38 184 GLY A N 1
ATOM 1424 C CA . GLY A 1 184 ? 9.541 -0.887 -1.889 1.00 85.38 184 GLY A CA 1
ATOM 1425 C C . GLY A 1 184 ? 8.177 -1.325 -2.433 1.00 85.38 184 GLY A C 1
ATOM 1426 O O . GLY A 1 184 ? 7.963 -1.278 -3.643 1.00 85.38 184 GLY A O 1
ATOM 1427 N N . ALA A 1 185 ? 7.228 -1.692 -1.569 1.00 87.12 185 ALA A N 1
ATOM 1428 C CA . ALA A 1 185 ? 5.858 -2.020 -1.942 1.00 87.12 185 ALA A CA 1
ATOM 1429 C C . ALA A 1 185 ? 4.961 -0.778 -1.868 1.00 87.12 185 ALA A C 1
ATOM 1431 O O . ALA A 1 185 ? 5.045 0.004 -0.919 1.00 87.12 185 ALA A O 1
ATOM 1432 N N . LYS A 1 186 ? 4.059 -0.622 -2.842 1.00 89.75 186 LYS A N 1
ATOM 1433 C CA . LYS A 1 186 ? 2.887 0.254 -2.721 1.00 89.75 186 LYS A CA 1
ATOM 1434 C C . LYS A 1 186 ? 1.712 -0.620 -2.288 1.00 89.75 186 LYS A C 1
ATOM 1436 O O . LYS A 1 186 ? 1.333 -1.522 -3.025 1.00 89.75 186 LYS A O 1
ATOM 1441 N N . VAL A 1 187 ? 1.160 -0.352 -1.111 1.00 90.44 187 VAL A N 1
ATOM 1442 C CA . VAL A 1 187 ? 0.034 -1.094 -0.541 1.00 90.44 187 VAL A CA 1
ATOM 1443 C C . VAL A 1 187 ? -1.140 -0.144 -0.380 1.00 90.44 187 VAL A C 1
ATOM 1445 O O . VAL A 1 187 ? -1.027 0.870 0.306 1.00 90.44 187 VAL A O 1
ATOM 1448 N N . ASP A 1 188 ? -2.265 -0.472 -1.004 1.00 90.31 188 ASP A N 1
ATOM 1449 C CA . ASP A 1 188 ? -3.499 0.290 -0.843 1.00 90.31 188 ASP A CA 1
ATOM 1450 C C . ASP A 1 188 ?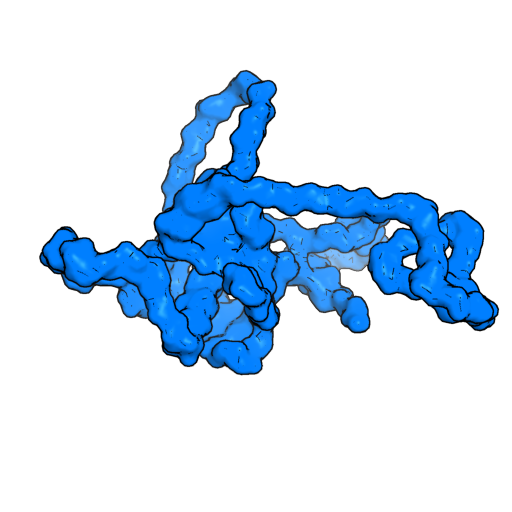 -4.229 -0.189 0.417 1.00 90.31 188 ASP A C 1
ATOM 1452 O O . ASP A 1 188 ? -4.453 -1.387 0.601 1.00 90.31 188 ASP A O 1
ATOM 1456 N N . ILE A 1 189 ? -4.549 0.740 1.314 1.00 90.12 189 ILE A N 1
ATOM 1457 C CA . ILE A 1 189 ? -5.031 0.455 2.664 1.00 90.12 189 ILE A CA 1
ATOM 1458 C C . ILE A 1 189 ? -6.410 1.065 2.849 1.00 90.12 189 ILE A C 1
ATOM 1460 O O . ILE A 1 189 ? -6.629 2.243 2.567 1.00 90.12 189 ILE A O 1
ATOM 1464 N N . LEU A 1 190 ? -7.327 0.247 3.358 1.00 88.62 190 LEU A N 1
ATOM 1465 C CA . LEU A 1 190 ? -8.670 0.660 3.735 1.00 88.62 190 LEU A CA 1
ATOM 1466 C C . LEU A 1 190 ? -8.891 0.365 5.218 1.00 88.62 190 LEU A C 1
ATOM 1468 O O . LEU A 1 190 ? -8.753 -0.776 5.661 1.00 88.62 190 LEU A O 1
ATOM 1472 N N . VAL A 1 191 ? -9.229 1.399 5.983 1.00 87.12 191 VAL A N 1
ATOM 1473 C CA . VAL A 1 191 ? -9.445 1.312 7.431 1.00 87.12 191 VAL A CA 1
ATOM 1474 C C . VAL A 1 191 ? -10.943 1.392 7.702 1.00 87.12 191 VAL A C 1
ATOM 1476 O O . VAL A 1 191 ? -11.576 2.386 7.357 1.00 87.12 191 VAL A O 1
ATOM 1479 N N . MET A 1 192 ? -11.509 0.372 8.344 1.00 84.19 192 MET A N 1
ATOM 1480 C CA . MET A 1 192 ? -12.952 0.209 8.551 1.00 84.19 192 MET A CA 1
ATOM 1481 C C . MET A 1 192 ? -13.293 -0.145 9.999 1.00 84.19 192 MET A C 1
ATOM 1483 O O . MET A 1 192 ? -12.472 -0.690 10.742 1.00 84.19 192 MET A O 1
ATOM 1487 N N . SER A 1 193 ? -14.521 0.153 10.413 1.00 83.56 193 SER A N 1
ATOM 1488 C CA . SER A 1 193 ? -15.083 -0.416 11.640 1.00 83.56 193 SER A CA 1
ATOM 1489 C C . SER A 1 193 ? -15.416 -1.910 11.456 1.00 83.56 193 SER A C 1
ATOM 1491 O O . SER A 1 193 ? -15.611 -2.368 10.327 1.00 83.56 193 SER A O 1
ATOM 1493 N N . PRO A 1 194 ? -15.517 -2.704 12.540 1.00 82.81 194 PRO A N 1
ATOM 1494 C CA . PRO A 1 194 ? -15.889 -4.117 12.431 1.00 82.81 194 PRO A CA 1
ATOM 1495 C C . PRO A 1 194 ? -17.221 -4.341 11.696 1.00 82.81 194 PRO A C 1
ATOM 1497 O O . PRO A 1 194 ? -17.334 -5.261 10.893 1.00 82.81 194 PRO A O 1
ATOM 1500 N N . ALA A 1 195 ? -18.200 -3.454 11.904 1.00 82.25 195 ALA A N 1
ATOM 1501 C CA . ALA A 1 195 ? -19.496 -3.515 11.230 1.00 82.25 195 ALA A CA 1
ATOM 1502 C C . ALA A 1 195 ? -19.399 -3.194 9.727 1.00 82.25 195 ALA A C 1
ATOM 1504 O O . ALA A 1 195 ? -20.021 -3.867 8.910 1.00 82.25 195 ALA A O 1
ATOM 1505 N N . GLU A 1 196 ? -18.593 -2.199 9.342 1.00 82.19 196 GLU A N 1
ATOM 1506 C CA . GLU A 1 196 ? -18.324 -1.895 7.927 1.00 82.19 196 GLU A CA 1
ATOM 1507 C C . GLU A 1 196 ? -17.686 -3.087 7.213 1.00 82.19 196 GLU A C 1
ATOM 1509 O O . GLU A 1 196 ? -18.071 -3.404 6.090 1.00 82.19 196 GLU A O 1
ATOM 1514 N N . TYR A 1 197 ? -16.764 -3.785 7.880 1.00 83.75 197 TYR A N 1
ATOM 1515 C CA . TYR A 1 197 ? -16.128 -4.978 7.330 1.00 83.75 197 TYR A CA 1
ATOM 1516 C C . TYR A 1 197 ? -17.099 -6.159 7.169 1.00 83.75 197 TYR A C 1
ATOM 1518 O O . TYR A 1 197 ? -16.951 -6.966 6.258 1.00 83.75 197 TYR A O 1
ATOM 1526 N N . GLU A 1 198 ? -18.114 -6.292 8.025 1.00 84.56 198 GLU A N 1
ATOM 1527 C CA . GLU A 1 198 ? -19.164 -7.300 7.826 1.00 84.56 198 GLU A CA 1
ATOM 1528 C C . GLU A 1 198 ? -20.046 -6.978 6.617 1.00 84.56 198 GLU A C 1
ATOM 1530 O O . GLU A 1 198 ? -20.437 -7.884 5.881 1.00 84.56 198 GLU A O 1
ATOM 1535 N N . LEU A 1 199 ? -20.332 -5.693 6.394 1.00 84.69 199 LEU A N 1
ATOM 1536 C CA . LEU A 1 199 ? -21.154 -5.227 5.279 1.00 84.69 199 LEU A CA 1
ATOM 1537 C C . LEU A 1 199 ? -20.402 -5.227 3.945 1.00 84.69 199 LEU A C 1
ATOM 1539 O O . LEU A 1 199 ? -21.005 -5.522 2.911 1.00 84.69 199 LEU A O 1
ATOM 1543 N N . SER A 1 200 ? -19.095 -4.949 3.951 1.00 80.50 200 SER A N 1
ATOM 1544 C CA . SER A 1 200 ? -18.266 -4.988 2.741 1.00 80.50 200 SER A CA 1
ATOM 1545 C C . SER A 1 200 ? -18.259 -6.375 2.101 1.00 80.50 200 SER A C 1
ATOM 1547 O O . SER A 1 200 ? -18.095 -6.481 0.886 1.00 80.50 200 SER A O 1
ATOM 1549 N N . LYS A 1 201 ? -18.558 -7.426 2.882 1.00 80.94 201 LYS A N 1
ATOM 1550 C CA . LYS A 1 201 ? -18.650 -8.797 2.378 1.00 80.94 201 LYS A CA 1
ATOM 1551 C C . LYS A 1 201 ? -19.738 -9.026 1.331 1.00 80.94 201 LYS A C 1
ATOM 1553 O O . LYS A 1 201 ? -19.722 -10.032 0.630 1.00 80.94 201 LYS A O 1
ATOM 1558 N N . TYR A 1 202 ? -20.707 -8.125 1.243 1.00 83.94 202 TYR A N 1
ATOM 1559 C CA . TYR A 1 202 ? -21.783 -8.215 0.262 1.00 83.94 202 TYR A CA 1
ATOM 1560 C C . TYR A 1 202 ? -21.476 -7.439 -1.026 1.00 83.94 202 TYR A C 1
ATOM 1562 O O . TYR A 1 202 ? -22.299 -7.439 -1.942 1.00 83.94 202 TYR A O 1
ATOM 1570 N N . MET A 1 203 ? -20.328 -6.757 -1.114 1.00 83.06 203 MET A N 1
ATOM 1571 C CA . MET A 1 203 ? -19.946 -6.003 -2.304 1.00 83.06 203 MET A CA 1
ATOM 1572 C C . MET A 1 203 ? -19.250 -6.920 -3.319 1.00 83.06 203 MET A C 1
ATOM 1574 O O . MET A 1 203 ? -18.314 -7.643 -2.992 1.00 83.06 203 MET A O 1
ATOM 1578 N N . ASN A 1 204 ? -19.713 -6.879 -4.568 1.00 82.31 204 ASN A N 1
ATOM 1579 C CA . ASN A 1 204 ? -19.136 -7.660 -5.661 1.00 82.31 204 ASN A CA 1
ATOM 1580 C C . ASN A 1 204 ? -17.861 -7.009 -6.203 1.00 82.31 204 ASN A C 1
ATOM 1582 O O . ASN A 1 204 ? -17.752 -5.781 -6.236 1.00 82.31 204 ASN A O 1
ATOM 1586 N N . GLU A 1 205 ? -16.937 -7.836 -6.694 1.00 79.56 205 GLU A N 1
ATOM 1587 C CA . GLU A 1 205 ? -15.740 -7.363 -7.390 1.00 79.56 205 GLU A CA 1
ATOM 1588 C C . GLU A 1 205 ? -16.110 -6.584 -8.661 1.00 79.56 205 GLU A C 1
ATOM 1590 O O . GLU A 1 205 ? -17.015 -6.997 -9.399 1.00 79.56 205 GLU A O 1
ATOM 1595 N N . PRO A 1 206 ? -15.438 -5.448 -8.928 1.00 78.12 206 PRO A N 1
ATOM 1596 C CA . PRO A 1 206 ? -15.636 -4.726 -10.172 1.00 78.12 206 PRO A CA 1
ATOM 1597 C C . PRO A 1 206 ? -15.228 -5.625 -11.343 1.00 78.12 206 PRO A C 1
ATOM 1599 O O . PRO A 1 206 ? -14.133 -6.183 -11.361 1.00 78.12 206 PRO A O 1
ATOM 1602 N N . ALA A 1 207 ? -16.115 -5.767 -12.329 1.00 77.50 207 ALA A N 1
ATOM 1603 C CA . ALA A 1 207 ? -15.804 -6.512 -13.541 1.00 77.50 207 ALA A CA 1
ATOM 1604 C C . ALA A 1 207 ? -14.675 -5.804 -14.303 1.00 77.50 207 ALA A C 1
ATOM 1606 O O . ALA A 1 207 ? -14.743 -4.593 -14.530 1.00 77.50 207 ALA A O 1
ATOM 1607 N N . VAL A 1 208 ? -13.650 -6.561 -14.700 1.00 76.12 208 VAL A N 1
ATOM 1608 C CA . VAL A 1 208 ? -12.587 -6.050 -15.568 1.00 76.12 208 VAL A CA 1
ATOM 1609 C C . VAL A 1 208 ? -13.233 -5.630 -16.885 1.00 76.12 208 VAL A C 1
ATOM 1611 O O . VAL A 1 208 ? -13.948 -6.410 -17.511 1.00 76.12 208 VAL A O 1
ATOM 1614 N N . VAL A 1 209 ? -13.043 -4.368 -17.266 1.00 75.38 209 VAL A N 1
ATOM 1615 C CA . VAL A 1 209 ? -13.562 -3.855 -18.534 1.00 75.38 209 VAL A CA 1
ATOM 1616 C C . VAL A 1 209 ? -12.676 -4.405 -19.643 1.00 75.38 209 VAL A C 1
ATOM 1618 O O . VAL A 1 209 ? -11.466 -4.193 -19.616 1.00 75.38 209 VAL A O 1
ATOM 1621 N N . ASP A 1 210 ? -13.275 -5.092 -20.613 1.00 69.50 210 ASP A N 1
ATOM 1622 C CA . ASP A 1 210 ? -12.547 -5.624 -21.762 1.00 69.50 210 ASP A CA 1
ATOM 1623 C C . ASP A 1 210 ? -11.925 -4.478 -22.572 1.00 69.50 210 ASP A C 1
ATOM 1625 O O . ASP A 1 210 ? -12.609 -3.711 -23.258 1.00 69.50 210 ASP A O 1
ATOM 1629 N N . THR A 1 211 ? -10.602 -4.358 -22.507 1.00 71.06 211 THR A N 1
ATOM 1630 C CA . THR A 1 211 ? -9.827 -3.489 -23.387 1.00 71.06 211 THR A CA 1
ATOM 1631 C C . THR A 1 211 ? -9.638 -4.222 -24.710 1.00 71.06 211 THR A C 1
ATOM 1633 O O . THR A 1 211 ? -8.713 -5.004 -24.900 1.00 71.06 211 THR A O 1
ATOM 1636 N N . CYS A 1 212 ? -10.571 -4.030 -25.643 1.00 70.06 212 CYS A N 1
ATOM 1637 C CA . CYS A 1 212 ? -10.453 -4.604 -26.982 1.00 70.06 212 CYS A CA 1
ATOM 1638 C C . CYS A 1 212 ? -9.072 -4.300 -27.598 1.00 70.06 212 CYS A C 1
ATOM 1640 O O . CYS A 1 212 ? -8.612 -3.161 -27.557 1.00 70.06 212 CYS A O 1
ATOM 1642 N N . ASN A 1 213 ? -8.474 -5.287 -28.277 1.00 75.44 213 ASN A N 1
ATOM 1643 C CA . ASN A 1 213 ? -7.183 -5.195 -28.990 1.00 75.44 213 ASN A CA 1
ATOM 1644 C C . ASN A 1 213 ? -7.184 -4.226 -30.198 1.00 75.44 213 ASN A C 1
ATOM 1646 O O . ASN A 1 213 ? -6.306 -4.292 -31.057 1.00 75.44 213 ASN A O 1
ATOM 1650 N N . LEU A 1 214 ? -8.196 -3.363 -30.312 1.00 79.00 214 LEU A N 1
ATOM 1651 C CA . LEU A 1 214 ? -8.363 -2.405 -31.392 1.00 79.00 214 LEU A CA 1
ATOM 1652 C C . LEU A 1 214 ? -8.274 -0.988 -30.819 1.00 79.00 214 LEU A C 1
ATOM 1654 O O . LEU A 1 214 ? -9.152 -0.553 -30.074 1.00 79.00 214 LEU A O 1
ATOM 1658 N N . LEU A 1 215 ? -7.232 -0.253 -31.204 1.00 80.50 215 LEU A N 1
ATOM 1659 C CA . LEU A 1 215 ? -7.096 1.156 -30.856 1.00 80.50 215 LEU A CA 1
ATOM 1660 C C . LEU A 1 215 ? -7.973 1.996 -31.793 1.00 80.50 215 LEU A C 1
ATOM 1662 O O . LEU A 1 215 ? -7.665 2.159 -32.973 1.00 80.50 215 LEU A O 1
ATOM 1666 N N . LEU A 1 216 ? -9.079 2.523 -31.273 1.00 82.62 216 LEU A N 1
ATOM 1667 C CA . LEU A 1 216 ? -9.936 3.460 -31.999 1.00 82.62 216 LEU A CA 1
ATOM 1668 C C . LEU A 1 216 ? -9.444 4.894 -31.786 1.00 82.62 216 LEU A C 1
ATOM 1670 O O . LEU A 1 216 ? -9.112 5.281 -30.667 1.00 82.62 216 LEU A O 1
ATOM 1674 N N . SER A 1 217 ? -9.442 5.706 -32.845 1.00 82.38 217 SER A N 1
ATOM 1675 C CA . SER A 1 217 ? -9.152 7.137 -32.730 1.00 82.38 217 SER A CA 1
ATOM 1676 C C . SER A 1 217 ? -10.294 7.838 -31.975 1.00 82.38 217 SER A C 1
ATOM 1678 O O . SER A 1 217 ? -11.422 7.840 -32.482 1.00 82.38 217 SER A O 1
ATOM 1680 N N . PRO A 1 218 ? -10.046 8.464 -30.808 1.00 86.00 218 PRO A N 1
ATOM 1681 C CA . PRO A 1 2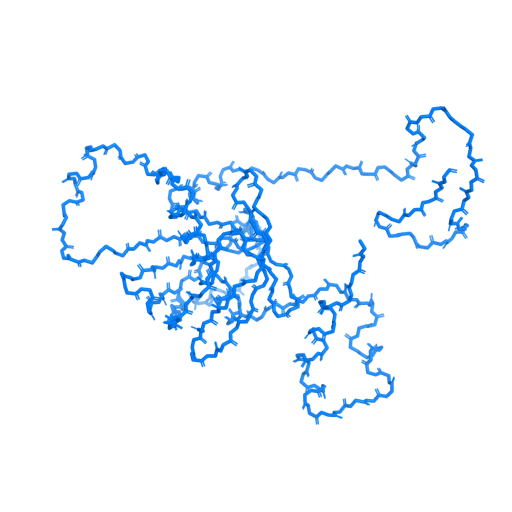18 ? -11.100 9.118 -30.029 1.00 86.00 218 PRO A CA 1
ATOM 1682 C C . PRO A 1 218 ? -11.596 10.419 -30.676 1.00 86.00 218 PRO A C 1
ATOM 1684 O O . PRO A 1 218 ? -12.693 10.882 -30.374 1.00 86.00 218 PRO A O 1
ATOM 1687 N N . MET A 1 219 ? -10.802 11.015 -31.570 1.00 89.38 219 MET A N 1
ATOM 1688 C CA . MET A 1 219 ? -11.139 12.237 -32.296 1.00 89.38 219 MET A CA 1
ATOM 1689 C C . MET A 1 219 ? -10.792 12.103 -33.783 1.00 89.38 219 MET A C 1
ATOM 1691 O O . MET A 1 219 ? -9.776 11.488 -34.114 1.00 89.38 219 MET A O 1
ATOM 1695 N N . PRO A 1 220 ? -11.585 12.705 -34.688 1.00 85.06 220 PRO A N 1
ATOM 1696 C CA . PRO A 1 220 ? -11.192 12.844 -36.081 1.00 85.06 220 PRO A CA 1
ATOM 1697 C C . PRO A 1 220 ? -10.063 13.880 -36.183 1.00 85.06 220 PRO A C 1
ATOM 1699 O O . PRO A 1 220 ? -10.266 15.066 -35.931 1.00 85.06 220 PRO A O 1
ATOM 1702 N N . GLY A 1 221 ? -8.868 13.428 -36.547 1.00 86.81 221 GLY A N 1
ATOM 1703 C CA . GLY A 1 221 ? -7.674 14.256 -36.686 1.00 86.81 221 GLY A CA 1
ATOM 1704 C C . GLY A 1 221 ? -6.637 13.591 -37.588 1.00 86.81 221 GLY A C 1
ATOM 1705 O O . GLY A 1 221 ? -6.818 12.452 -38.020 1.00 86.81 221 GLY A O 1
ATOM 1706 N N . THR A 1 222 ? -5.562 14.314 -37.893 1.00 87.25 222 THR A N 1
ATOM 1707 C CA . THR A 1 222 ? -4.442 13.799 -38.693 1.00 87.25 222 THR A CA 1
ATOM 1708 C C . THR A 1 222 ? -3.331 13.326 -37.766 1.00 87.25 222 THR A C 1
ATOM 1710 O O . THR A 1 222 ? -2.910 14.093 -36.906 1.00 87.25 222 THR A O 1
ATOM 1713 N N . LEU A 1 223 ? -2.833 12.106 -37.976 1.00 84.75 223 LEU A N 1
ATOM 1714 C CA . LEU A 1 223 ? -1.690 11.561 -37.238 1.00 84.75 223 LEU A CA 1
ATOM 1715 C C . LEU A 1 223 ? -0.399 12.289 -37.632 1.00 84.75 223 LEU A C 1
ATOM 1717 O O . LEU A 1 223 ? -0.086 12.420 -38.819 1.00 84.75 223 LEU A O 1
ATOM 1721 N N . ILE A 1 224 ? 0.337 12.759 -36.631 1.00 87.69 224 ILE A N 1
ATOM 1722 C CA . ILE A 1 224 ? 1.582 13.519 -36.756 1.00 87.69 224 ILE A CA 1
ATOM 1723 C C . ILE A 1 224 ? 2.780 12.577 -36.629 1.00 87.69 224 ILE A C 1
ATOM 1725 O O . ILE A 1 224 ? 3.736 12.692 -37.401 1.00 87.69 224 ILE A O 1
ATOM 1729 N N . SER A 1 225 ? 2.744 11.637 -35.682 1.00 85.31 225 SER A N 1
ATOM 1730 C CA . SER A 1 225 ? 3.846 10.697 -35.464 1.00 85.31 225 SER A CA 1
ATOM 1731 C C . SER A 1 225 ? 3.398 9.360 -34.876 1.00 85.31 225 SER A C 1
ATOM 1733 O O . SER A 1 225 ? 2.395 9.256 -34.175 1.00 85.31 225 SER A O 1
ATOM 1735 N N . TYR A 1 226 ? 4.197 8.328 -35.152 1.00 87.38 226 TYR A N 1
ATOM 1736 C CA . TYR A 1 226 ? 4.082 7.001 -34.551 1.00 87.38 226 TYR A CA 1
ATOM 1737 C C . TYR A 1 226 ? 5.293 6.771 -33.646 1.00 87.38 226 TYR A C 1
ATOM 1739 O O . TYR A 1 226 ? 6.432 6.932 -34.089 1.00 87.38 226 TYR A O 1
ATOM 1747 N N . ALA A 1 227 ? 5.050 6.405 -32.390 1.00 88.50 227 ALA A N 1
ATOM 1748 C CA . ALA A 1 227 ? 6.088 6.132 -31.396 1.00 88.50 227 ALA A CA 1
ATOM 1749 C C . ALA A 1 227 ? 6.453 4.636 -31.300 1.00 88.50 227 ALA A C 1
ATOM 1751 O O . ALA A 1 227 ? 7.405 4.283 -30.607 1.00 88.50 227 ALA A O 1
ATOM 1752 N N . VAL A 1 228 ? 5.724 3.763 -32.006 1.00 88.62 228 VAL A N 1
ATOM 1753 C CA . VAL A 1 228 ? 5.826 2.296 -31.915 1.00 88.62 228 VAL A CA 1
ATOM 1754 C C . VAL A 1 228 ? 5.998 1.685 -33.307 1.00 88.62 228 VAL A C 1
ATOM 1756 O O . VAL A 1 228 ? 5.449 2.202 -34.284 1.00 88.62 228 VAL A O 1
ATOM 1759 N N . LYS A 1 229 ? 6.766 0.594 -33.413 1.00 89.06 229 LYS A N 1
ATOM 1760 C CA . LYS A 1 229 ? 6.956 -0.177 -34.652 1.00 89.06 229 LYS A CA 1
ATOM 1761 C C . LYS A 1 229 ? 6.186 -1.496 -34.625 1.00 89.06 229 LYS A C 1
ATOM 1763 O O . LYS A 1 229 ? 5.785 -1.995 -33.577 1.00 89.06 229 LYS A O 1
ATOM 1768 N N . GLU A 1 230 ? 5.992 -2.080 -35.804 1.00 87.69 230 GLU A N 1
ATOM 1769 C CA . GLU A 1 230 ? 5.373 -3.400 -35.935 1.00 87.69 230 GLU A CA 1
ATOM 1770 C C . GLU A 1 230 ? 6.185 -4.460 -35.174 1.00 87.69 230 GLU A C 1
ATOM 1772 O O . GLU A 1 230 ? 7.376 -4.641 -35.427 1.00 87.69 230 GLU A O 1
ATOM 1777 N N . GLY A 1 231 ? 5.523 -5.162 -34.250 1.00 87.19 231 GLY A N 1
ATOM 1778 C CA . GLY A 1 231 ? 6.132 -6.204 -33.417 1.00 87.19 231 GLY A CA 1
ATOM 1779 C C . GLY A 1 231 ? 6.710 -5.724 -32.081 1.00 87.19 231 GLY A C 1
ATOM 1780 O O . GLY A 1 231 ? 7.180 -6.562 -31.314 1.00 87.19 231 GLY A O 1
ATOM 1781 N N . ASP A 1 232 ? 6.657 -4.424 -31.775 1.00 85.69 232 ASP A N 1
ATOM 1782 C CA . ASP A 1 232 ? 7.086 -3.907 -30.472 1.00 85.69 232 ASP A CA 1
ATOM 1783 C C . ASP A 1 232 ? 6.100 -4.307 -29.360 1.00 85.69 232 ASP A C 1
ATOM 1785 O O . ASP A 1 232 ? 4.878 -4.246 -29.521 1.00 85.69 232 ASP A O 1
ATOM 1789 N N . HIS A 1 233 ? 6.642 -4.679 -28.200 1.00 82.50 233 HIS A N 1
ATOM 1790 C CA . HIS A 1 233 ? 5.854 -4.922 -26.996 1.00 82.50 233 HIS A CA 1
ATOM 1791 C C . HIS A 1 233 ? 5.507 -3.581 -26.339 1.00 82.50 233 HIS A C 1
ATOM 1793 O O . HIS A 1 233 ? 6.400 -2.853 -25.902 1.00 82.50 233 HIS A O 1
ATOM 1799 N N . VAL A 1 234 ? 4.218 -3.251 -26.272 1.00 82.56 234 VA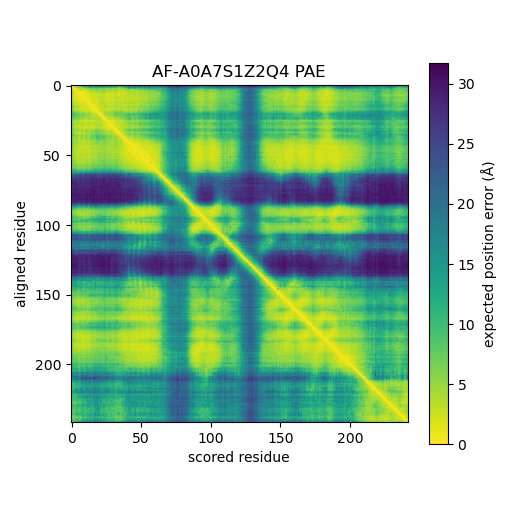L A N 1
ATOM 1800 C CA . VAL A 1 234 ? 3.724 -2.011 -25.654 1.00 82.56 234 VAL A CA 1
ATOM 1801 C C . VAL A 1 234 ? 3.257 -2.263 -24.227 1.00 82.56 234 VAL A C 1
ATOM 1803 O O . VAL A 1 234 ? 2.659 -3.297 -23.933 1.00 82.56 234 VAL A O 1
ATOM 1806 N N . VAL A 1 235 ? 3.540 -1.317 -23.335 1.00 82.44 235 VAL A N 1
ATOM 1807 C CA . VAL A 1 235 ? 3.093 -1.355 -21.934 1.00 82.44 235 VAL A CA 1
ATOM 1808 C C . VAL A 1 235 ? 1.899 -0.416 -21.751 1.00 82.44 235 VAL A C 1
ATOM 1810 O O . VAL A 1 235 ? 1.748 0.565 -22.481 1.00 82.44 235 VAL A O 1
ATOM 1813 N N . GLU A 1 236 ? 1.034 -0.698 -20.777 1.00 77.56 236 GLU A N 1
ATOM 1814 C CA . GLU A 1 236 ? -0.098 0.172 -20.456 1.00 77.56 236 GLU A CA 1
ATOM 1815 C C . GLU A 1 236 ? 0.342 1.622 -20.195 1.00 77.56 236 GLU A C 1
ATOM 1817 O O . GLU A 1 236 ? 1.296 1.892 -19.462 1.00 77.56 236 GLU A O 1
ATOM 1822 N N . GLY A 1 237 ? -0.364 2.572 -20.815 1.00 79.06 237 GLY A N 1
ATOM 1823 C CA . GLY A 1 237 ? -0.066 4.002 -20.702 1.00 79.06 237 GLY A CA 1
ATOM 1824 C C . GLY A 1 237 ? 1.130 4.483 -21.531 1.00 79.06 237 GLY A C 1
ATOM 1825 O O . GLY A 1 237 ? 1.472 5.664 -21.454 1.00 79.06 237 GLY A O 1
ATOM 1826 N N . GLN A 1 238 ? 1.757 3.613 -22.328 1.00 83.69 238 GLN A N 1
ATOM 1827 C CA . GLN A 1 238 ? 2.771 4.015 -23.297 1.00 83.69 238 GLN A CA 1
ATOM 1828 C C . GLN A 1 238 ? 2.147 4.842 -24.427 1.00 83.69 238 GLN A C 1
ATOM 1830 O O . GLN A 1 238 ? 1.070 4.540 -24.939 1.00 83.69 238 GLN A O 1
ATOM 1835 N N . GLU A 1 239 ? 2.853 5.891 -24.833 1.00 85.19 239 GLU A N 1
ATOM 1836 C CA . GLU A 1 239 ? 2.473 6.709 -25.976 1.00 85.19 239 GLU A CA 1
ATOM 1837 C C . GLU A 1 239 ? 2.612 5.905 -27.277 1.00 85.19 239 GLU A C 1
ATOM 1839 O O . GLU A 1 239 ? 3.677 5.359 -27.568 1.00 85.19 239 GLU A O 1
ATOM 1844 N N . LEU A 1 240 ? 1.523 5.819 -28.047 1.00 86.62 240 LEU A N 1
ATOM 1845 C CA . LEU A 1 240 ? 1.473 5.053 -29.297 1.00 86.62 240 LEU A CA 1
ATOM 1846 C C . LEU A 1 240 ? 1.626 5.961 -30.522 1.00 86.62 240 LEU A C 1
ATOM 1848 O O . LEU A 1 240 ? 2.447 5.703 -31.405 1.00 86.62 240 LEU A O 1
ATOM 1852 N N . CYS A 1 241 ? 0.842 7.035 -30.569 1.00 82.62 241 CYS A N 1
ATOM 1853 C CA . CYS A 1 241 ? 0.837 8.012 -31.649 1.00 82.62 241 CYS A CA 1
ATOM 1854 C C . CYS A 1 241 ? 0.338 9.373 -31.154 1.00 82.62 241 CYS A C 1
ATOM 1856 O O . CYS A 1 241 ? -0.446 9.435 -30.203 1.00 82.62 241 CYS A O 1
ATOM 1858 N N . ILE A 1 242 ? 0.765 10.429 -31.846 1.00 82.81 242 ILE A N 1
ATOM 1859 C CA . ILE A 1 242 ? 0.311 11.816 -31.664 1.00 82.81 242 ILE A CA 1
ATOM 1860 C C . ILE A 1 242 ? -0.389 12.267 -32.937 1.00 82.81 242 ILE A C 1
ATOM 1862 O O . ILE A 1 242 ? 0.175 12.009 -34.028 1.00 82.81 242 ILE A O 1
#